Protein AF-A0AAD2JJ76-F1 (afdb_monomer)

Sequence (336 aa):
MMCRLSLYFILLIIIQVAVSELDQLAKVYDNVVDRETAEWLHQECLQVERDHKDIGFRFPLDNPSKYHPVEQFLNQLLLELYPKTNSGDHPLYFVEYWSRSKWMLIMSHADMDEEHHEKLMFSGATGFGKNSLRHPEIGHVLYLKVGRNVRGPTVVWNVTRGGDFADGQENEMVIVPAVEGRLTRFQGDKLHGVPRPGDVYWTVQQDGNQHEPEDLWMRSVLLFNLWPVSKGKPGIVISEANDKEKKPTSQSCNNMQEWKIVEHTPLASDPSEEARTKFKMPLMGDVERRGTEKIVAKLESQSNIKAAMMEESKVTSSIVTGERRKAWFSFMGIEF

Radius of gyration: 22.04 Å; Cα contacts (8 Å, |Δi|>4): 670; chains: 1; bounding box: 64×77×63 Å

Mean predicted aligned error: 8.28 Å

Foldseek 3Di:
DPPPVVVVVVVVVVVVVVVVVAPDQKWKKAQQFDLVLLVVVLVLQVVQQVVPFQEWAKPPDPALLLDRQNNSQVNQSQCQVFPADPVRDTFIWTKTKHKDWADAWWFWAFDFLVVQVVVCVVVVVPPDDPPSTHWFQKKKKAWRAAAQQQQKWKKWKQDLFLVVLPAFDKTKMKTGARDHRMMMMHGRSIIIIIPVNLCCQPVVDRPDRDDPPCNNRTTIIMMMGTHGCVVPDGPGHYDDRHPDGHDHDPGYTDRPVSMDTADAAEDDDDVDPVQKDKTKGAHDDDCSRRVHNDRIWIKIWGNCVSVSSRDHGHIYMTMIHGHHDPPPPPPDPDDD

pLDDT: mean 84.34, std 15.6, range [35.16, 98.56]

Nearest PDB structures (foldseek):
  5ep9-assembly4_D  TM=4.283E-01  e=4.246E-04  Streptomyces nogalater
  2fcu-assembly1_A  TM=4.133E-01  e=3.470E-03  Pseudomonas syringae pv. syringae

Secondary structure (DSSP, 8-state):
--SHHHHHHHHHHHHHHHHHTT-SSEEEEE-SS-HHHHHHHHHHHHHHHHH---EEEEESPS-GGGS-HHHHHHHHHHHHHSPPPTTS-PPPEEEEEEEEEE---EEEE----HHHHHHHHHTT-TT--TT-----SEEEEEEEEE-TT----EEEES-SSGGG--BT-EEEEEEE---TT-EEEEETTS-EEE-SSTTHHHH--------SSHHHHEEEEEEEEEEEGGG---SSEEPPPPSSPPPPPS--PPPGGG-EE---EEPP----GGGEEEEEEEB-S-HHHHTSS-SEEEEEEETTHHHHTT-SS--EEEEEEEPPPPP----SS---

Structure (mmCIF, N/CA/C/O backbone):
data_AF-A0AAD2JJ76-F1
#
_entry.id   AF-A0AAD2JJ76-F1
#
loop_
_atom_site.group_PDB
_atom_site.id
_atom_site.type_symbol
_atom_site.label_atom_id
_atom_site.label_alt_id
_atom_site.label_comp_id
_atom_site.label_asym_id
_atom_site.label_entity_id
_atom_site.label_seq_id
_atom_site.pdbx_PDB_ins_code
_atom_site.Cartn_x
_atom_site.Cartn_y
_atom_site.Cartn_z
_atom_site.occupancy
_atom_site.B_iso_or_equiv
_atom_site.auth_seq_id
_atom_site.auth_comp_id
_atom_site.auth_asym_id
_atom_site.auth_atom_id
_atom_site.pdbx_PDB_model_num
ATOM 1 N N . MET A 1 1 ? 39.125 -4.724 34.577 1.00 52.59 1 MET A N 1
ATOM 2 C CA . MET A 1 1 ? 38.748 -5.514 33.380 1.00 52.59 1 MET A CA 1
ATOM 3 C C . MET A 1 1 ? 37.236 -5.785 33.253 1.00 52.59 1 MET A C 1
ATOM 5 O O . MET A 1 1 ? 36.857 -6.522 32.358 1.00 52.59 1 MET A O 1
ATOM 9 N N . MET A 1 2 ? 36.360 -5.165 34.066 1.00 47.72 2 MET A N 1
ATOM 10 C CA . MET A 1 2 ? 34.904 -5.428 34.052 1.00 47.72 2 MET A CA 1
ATOM 11 C C . MET A 1 2 ? 34.044 -4.414 33.261 1.00 47.72 2 MET A C 1
ATOM 13 O O . MET A 1 2 ? 32.899 -4.720 32.962 1.00 47.72 2 MET A O 1
ATOM 17 N N . CYS A 1 3 ? 34.569 -3.258 32.826 1.00 49.84 3 CYS A N 1
ATOM 18 C CA . CYS A 1 3 ? 33.769 -2.270 32.069 1.00 49.84 3 CYS A CA 1
ATOM 19 C C . CYS A 1 3 ? 33.613 -2.547 30.560 1.00 49.84 3 CYS A C 1
ATOM 21 O O . CYS A 1 3 ? 32.798 -1.897 29.915 1.00 49.84 3 CYS A O 1
ATOM 23 N N . ARG A 1 4 ? 34.366 -3.485 29.964 1.00 47.19 4 ARG A N 1
ATOM 24 C CA . ARG A 1 4 ? 34.324 -3.725 28.502 1.00 47.19 4 ARG A CA 1
ATOM 25 C C . ARG A 1 4 ? 33.229 -4.699 28.045 1.00 47.19 4 ARG A C 1
ATOM 27 O O . ARG A 1 4 ? 32.849 -4.653 26.884 1.00 47.19 4 ARG A O 1
ATOM 34 N N . LEU A 1 5 ? 32.693 -5.527 28.945 1.00 51.41 5 LEU A N 1
ATOM 35 C CA . LEU A 1 5 ? 31.613 -6.475 28.629 1.00 51.41 5 LEU A CA 1
ATOM 36 C C . LEU A 1 5 ? 30.229 -5.806 28.547 1.00 51.41 5 LEU A C 1
ATOM 38 O O . LEU A 1 5 ? 29.389 -6.250 27.773 1.00 51.41 5 LEU A O 1
ATOM 42 N N . SER A 1 6 ? 30.012 -4.707 29.278 1.00 56.34 6 SER A N 1
ATOM 43 C CA . SER A 1 6 ? 28.721 -3.998 29.309 1.00 56.34 6 SER A CA 1
ATOM 44 C C . SER A 1 6 ? 28.422 -3.251 27.999 1.00 56.34 6 SER A C 1
ATOM 46 O O . SER A 1 6 ? 27.324 -3.344 27.460 1.00 56.34 6 SER A O 1
ATOM 48 N N . LEU A 1 7 ? 29.429 -2.596 27.408 1.00 54.09 7 LEU A N 1
ATOM 49 C CA . LEU A 1 7 ? 29.279 -1.884 26.130 1.00 54.09 7 LEU A CA 1
ATOM 50 C C . LEU A 1 7 ? 28.999 -2.819 24.946 1.00 54.09 7 LEU A C 1
ATOM 52 O O . LEU A 1 7 ? 28.233 -2.455 24.061 1.00 54.09 7 LEU A O 1
ATOM 56 N N . TYR A 1 8 ? 29.573 -4.026 24.941 1.00 55.22 8 TYR A N 1
ATOM 57 C CA . TYR A 1 8 ? 29.329 -5.014 23.884 1.00 55.22 8 TYR A CA 1
ATOM 58 C C . TYR A 1 8 ? 27.896 -5.557 23.919 1.00 55.22 8 TYR A C 1
ATOM 60 O O . TYR A 1 8 ? 27.282 -5.730 22.871 1.00 55.22 8 TYR A O 1
ATOM 68 N N . PHE A 1 9 ? 27.344 -5.777 25.115 1.00 57.56 9 PHE A N 1
ATOM 69 C CA . PHE A 1 9 ? 25.959 -6.221 25.285 1.00 57.56 9 PHE A CA 1
ATOM 70 C C . PHE A 1 9 ? 24.952 -5.145 24.869 1.00 57.56 9 PHE A C 1
ATOM 72 O O . PHE A 1 9 ? 23.984 -5.449 24.180 1.00 57.56 9 PHE A O 1
ATOM 79 N N . ILE A 1 10 ? 25.203 -3.883 25.226 1.00 61.56 10 ILE A N 1
ATOM 80 C CA . ILE A 1 10 ? 24.348 -2.760 24.815 1.00 61.56 10 ILE A CA 1
ATOM 81 C C . ILE A 1 10 ? 24.413 -2.564 23.293 1.00 61.56 10 ILE A C 1
ATOM 83 O O . ILE A 1 10 ? 23.378 -2.378 22.663 1.00 61.56 10 ILE A O 1
ATOM 87 N N . LEU A 1 11 ? 25.599 -2.678 22.684 1.00 53.03 11 LEU A N 1
ATOM 88 C CA . LEU A 1 11 ? 25.755 -2.584 21.230 1.00 53.03 11 LEU A CA 1
ATOM 89 C C . LEU A 1 11 ? 25.038 -3.732 20.499 1.00 53.03 11 LEU A C 1
ATOM 91 O O . LEU A 1 11 ? 24.373 -3.485 19.499 1.00 53.03 11 LEU A O 1
ATOM 95 N N . LEU A 1 12 ? 25.119 -4.964 21.014 1.00 51.75 12 LEU A N 1
ATOM 96 C CA . LEU A 1 12 ? 24.389 -6.112 20.465 1.00 51.75 12 LEU A CA 1
ATOM 97 C C . LEU A 1 12 ? 22.873 -5.930 20.568 1.00 51.75 12 LEU A C 1
ATOM 99 O O . LEU A 1 12 ? 22.177 -6.202 19.599 1.00 51.75 12 LEU A O 1
ATOM 103 N N . ILE A 1 13 ? 22.362 -5.410 21.688 1.00 53.69 13 ILE A N 1
ATOM 104 C CA . ILE A 1 13 ? 20.929 -5.119 21.850 1.00 53.69 13 ILE A CA 1
ATOM 105 C C . ILE A 1 13 ? 20.483 -4.015 20.881 1.00 53.69 13 ILE A C 1
ATOM 107 O O . ILE A 1 13 ? 19.445 -4.158 20.242 1.00 53.69 13 ILE A O 1
ATOM 111 N N . ILE A 1 14 ? 21.273 -2.949 20.708 1.00 50.62 14 ILE A N 1
ATOM 112 C CA . ILE A 1 14 ? 20.956 -1.870 19.756 1.00 50.62 14 ILE A CA 1
ATOM 113 C C . ILE A 1 14 ? 20.962 -2.391 18.310 1.00 50.62 14 ILE A C 1
ATOM 115 O O . ILE A 1 14 ? 20.067 -2.049 17.540 1.00 50.62 14 ILE A O 1
ATOM 119 N N . ILE A 1 15 ? 21.917 -3.254 17.944 1.00 47.16 15 ILE A N 1
ATOM 120 C CA . ILE A 1 15 ? 21.957 -3.885 16.615 1.00 47.16 15 ILE A CA 1
ATOM 121 C C . ILE A 1 15 ? 20.755 -4.823 16.426 1.00 47.16 15 ILE A C 1
ATOM 123 O O . ILE A 1 15 ? 20.115 -4.771 15.382 1.00 47.16 15 ILE A O 1
ATOM 127 N N . GLN A 1 16 ? 20.387 -5.625 17.430 1.00 38.09 16 GLN A N 1
ATOM 128 C CA . GLN A 1 16 ? 19.236 -6.533 17.349 1.00 38.09 16 GLN A CA 1
ATOM 129 C C . GLN A 1 16 ? 17.909 -5.772 17.170 1.00 38.09 16 GLN A C 1
ATOM 131 O O . GLN A 1 16 ? 17.064 -6.182 16.377 1.00 38.09 16 GLN A O 1
ATOM 136 N N . VAL A 1 17 ? 17.737 -4.644 17.869 1.00 44.91 17 VAL A N 1
ATOM 137 C CA . VAL A 1 17 ? 16.539 -3.795 17.758 1.00 44.91 17 VAL A CA 1
ATOM 138 C C . VAL A 1 17 ? 16.485 -3.096 16.396 1.00 44.91 17 VAL A C 1
ATOM 140 O O . VAL A 1 17 ? 15.432 -3.098 15.762 1.00 44.91 17 VAL A O 1
ATOM 143 N N . ALA A 1 18 ? 17.615 -2.587 15.892 1.00 43.09 18 ALA A N 1
ATOM 144 C CA . ALA A 1 18 ? 17.681 -1.927 14.585 1.00 43.09 18 ALA A CA 1
ATOM 145 C C . ALA A 1 18 ? 17.479 -2.888 13.395 1.00 43.09 18 ALA A C 1
ATOM 147 O O . ALA A 1 18 ? 16.986 -2.468 12.351 1.00 43.09 18 ALA A O 1
ATOM 148 N N . VAL A 1 19 ? 17.827 -4.172 13.544 1.00 44.16 19 VAL A N 1
ATOM 149 C CA . VAL A 1 19 ? 17.586 -5.204 12.516 1.00 44.16 19 VAL A CA 1
ATOM 150 C C . VAL A 1 19 ? 16.114 -5.648 12.497 1.00 44.16 19 VAL A C 1
ATOM 152 O O . VAL A 1 19 ? 15.569 -5.881 11.422 1.00 44.16 19 VAL A O 1
ATOM 155 N N . SER A 1 20 ? 15.426 -5.650 13.647 1.00 48.72 20 SER A N 1
ATOM 156 C CA . SER A 1 20 ? 14.024 -6.101 13.743 1.00 48.72 20 SER A CA 1
ATOM 157 C C . SER A 1 20 ? 13.013 -5.222 12.994 1.00 48.72 20 SER A C 1
ATOM 159 O O . SER A 1 20 ? 11.922 -5.671 12.646 1.00 48.72 20 SER A O 1
ATOM 161 N N . GLU A 1 21 ? 13.366 -3.970 12.685 1.00 50.09 21 GLU A N 1
ATOM 162 C CA . GLU A 1 21 ? 12.466 -3.054 11.987 1.00 50.09 21 GLU A CA 1
ATOM 163 C C . GLU A 1 21 ? 12.333 -3.324 10.476 1.00 50.09 21 GLU A C 1
ATOM 165 O O . GLU A 1 21 ? 11.501 -2.690 9.827 1.00 50.09 21 GLU A O 1
ATOM 170 N N . LEU A 1 22 ? 13.096 -4.248 9.892 1.00 52.00 22 LEU A N 1
ATOM 171 C CA . LEU A 1 22 ? 12.963 -4.635 8.478 1.00 52.00 22 LEU A CA 1
ATOM 172 C C . LEU A 1 22 ? 12.494 -6.083 8.275 1.00 52.00 22 LEU A C 1
ATOM 174 O O . LEU A 1 22 ? 12.333 -6.494 7.129 1.00 52.00 22 LEU A O 1
ATOM 178 N N . ASP A 1 23 ? 12.234 -6.832 9.350 1.00 65.81 23 ASP A N 1
ATOM 179 C CA . ASP A 1 23 ? 11.965 -8.275 9.260 1.00 65.81 23 ASP A CA 1
ATOM 180 C C . ASP A 1 23 ? 10.526 -8.625 8.851 1.00 65.81 23 ASP A C 1
ATOM 182 O O . ASP A 1 23 ? 10.272 -9.736 8.390 1.00 65.81 23 ASP A O 1
ATOM 186 N N . GLN A 1 24 ? 9.569 -7.702 8.983 1.00 83.62 24 GLN A N 1
ATOM 187 C CA . GLN A 1 24 ? 8.184 -7.966 8.583 1.00 83.62 24 GLN A CA 1
ATOM 188 C C . GLN A 1 24 ? 7.956 -7.638 7.103 1.00 83.62 24 GLN A C 1
ATOM 190 O O . GLN A 1 24 ? 8.253 -6.531 6.648 1.00 83.62 24 GLN A O 1
ATOM 195 N N . LEU A 1 25 ? 7.347 -8.579 6.367 1.00 93.50 25 LEU A N 1
ATOM 196 C CA . LEU A 1 25 ? 6.987 -8.423 4.950 1.00 93.50 25 LEU A CA 1
ATOM 197 C C . LEU A 1 25 ? 6.137 -7.166 4.677 1.00 93.50 25 LEU A C 1
ATOM 199 O O . LEU A 1 25 ? 6.287 -6.516 3.641 1.00 93.50 25 LEU A O 1
ATOM 203 N N . ALA A 1 26 ? 5.263 -6.820 5.620 1.00 96.69 26 ALA A N 1
ATOM 204 C CA . ALA A 1 26 ? 4.518 -5.572 5.645 1.00 96.69 26 ALA A CA 1
ATOM 205 C C . ALA A 1 26 ? 4.467 -5.043 7.082 1.00 96.69 26 ALA A C 1
ATOM 207 O O . ALA A 1 26 ? 4.402 -5.825 8.021 1.00 96.69 26 ALA A O 1
ATOM 208 N N . LYS A 1 27 ? 4.474 -3.722 7.253 1.00 97.00 27 LYS A N 1
ATOM 209 C CA . LYS A 1 27 ? 4.135 -3.054 8.513 1.00 97.00 27 LYS A CA 1
ATOM 210 C C . LYS A 1 27 ? 2.768 -2.409 8.373 1.00 97.00 27 LYS A C 1
ATOM 212 O O . LYS A 1 27 ? 2.493 -1.770 7.353 1.00 97.00 27 LYS A O 1
ATOM 217 N N . VAL A 1 28 ? 1.931 -2.548 9.394 1.00 98.00 28 VAL A N 1
ATOM 218 C CA . VAL A 1 28 ? 0.565 -2.022 9.382 1.00 98.00 28 VAL A CA 1
ATOM 219 C C . VAL A 1 28 ? 0.337 -1.127 10.592 1.00 98.00 28 VAL A C 1
ATOM 221 O O . VAL A 1 28 ? 0.662 -1.494 11.721 1.00 98.00 28 VAL A O 1
ATOM 224 N N . TYR A 1 29 ? -0.236 0.046 10.339 1.00 98.25 29 TYR A N 1
ATOM 225 C CA . TYR A 1 29 ? -0.555 1.047 11.348 1.00 98.25 29 TYR A CA 1
ATOM 226 C C . TYR A 1 29 ? -2.038 1.393 11.260 1.00 98.25 29 TYR A C 1
ATOM 228 O O . TYR A 1 29 ? -2.515 1.786 10.197 1.00 98.25 29 TYR A O 1
ATOM 236 N N . ASP A 1 30 ? -2.754 1.269 12.369 1.00 98.44 30 ASP A N 1
ATOM 237 C CA . ASP A 1 30 ? -4.108 1.793 12.534 1.00 98.44 30 ASP A CA 1
ATOM 238 C C . ASP A 1 30 ? -4.069 3.198 13.132 1.00 98.44 30 ASP A C 1
ATOM 240 O O . ASP A 1 30 ? -3.112 3.573 13.814 1.00 98.44 30 ASP A O 1
ATOM 244 N N . ASN A 1 31 ? -5.156 3.948 12.932 1.00 98.12 31 ASN A N 1
ATOM 245 C CA . ASN A 1 31 ? -5.323 5.303 13.458 1.00 98.12 31 ASN A CA 1
ATOM 246 C C . ASN A 1 31 ? -4.283 6.304 12.913 1.00 98.12 31 ASN A C 1
ATOM 248 O O . ASN A 1 31 ? -3.858 7.205 13.634 1.00 98.12 31 ASN A O 1
ATOM 252 N N . VAL A 1 32 ? -3.873 6.156 11.647 1.00 98.50 32 VAL A N 1
ATOM 253 C CA . VAL A 1 32 ? -2.957 7.104 10.982 1.00 98.50 32 VAL A CA 1
ATOM 254 C C . VAL A 1 32 ? -3.663 8.412 10.638 1.00 98.50 32 VAL A C 1
ATOM 256 O O . VAL A 1 32 ? -3.084 9.487 10.766 1.00 98.50 32 VAL A O 1
ATOM 259 N N . VAL A 1 33 ? -4.929 8.327 10.238 1.00 98.12 33 VAL A N 1
ATOM 260 C CA . VAL A 1 33 ? -5.821 9.477 10.070 1.00 98.12 33 VAL A CA 1
ATOM 261 C C . VAL A 1 33 ? -7.113 9.219 10.822 1.00 98.12 33 VAL A C 1
ATOM 263 O O . VAL A 1 33 ? -7.589 8.081 10.872 1.00 98.12 33 VAL A O 1
ATOM 266 N N . ASP A 1 34 ? -7.679 10.270 11.403 1.00 97.06 34 ASP A N 1
ATOM 267 C CA . ASP A 1 34 ? -9.037 10.219 11.923 1.00 97.06 34 ASP A CA 1
ATOM 268 C C . ASP A 1 34 ? -10.078 10.270 10.791 1.00 97.06 34 ASP A C 1
ATOM 270 O O . ASP A 1 34 ? -9.768 10.440 9.609 1.00 97.06 34 ASP A O 1
ATOM 274 N N . ARG A 1 35 ? -11.350 10.094 11.157 1.00 96.31 35 ARG A N 1
ATOM 275 C CA . ARG A 1 35 ? -12.451 10.031 10.192 1.00 96.31 35 ARG A CA 1
ATOM 276 C C . ARG A 1 35 ? -12.654 11.344 9.432 1.00 96.31 35 ARG A C 1
ATOM 278 O O . ARG A 1 35 ? -13.026 11.308 8.261 1.00 96.31 35 ARG A O 1
ATOM 285 N N . GLU A 1 36 ? -12.459 12.485 10.090 1.00 97.06 36 GLU A N 1
ATOM 286 C CA . GLU A 1 36 ? -12.646 13.798 9.465 1.00 97.06 36 GLU A CA 1
ATOM 287 C C . GLU A 1 36 ? -11.571 14.041 8.403 1.00 97.06 36 GLU A C 1
ATOM 289 O O . GLU A 1 36 ? -11.887 14.363 7.254 1.00 97.06 36 GLU A O 1
ATOM 294 N N . THR A 1 37 ? -10.315 13.779 8.760 1.00 97.56 37 THR A N 1
ATOM 295 C CA . THR A 1 37 ? -9.162 13.862 7.865 1.00 97.56 37 THR A CA 1
ATOM 296 C C . THR A 1 37 ?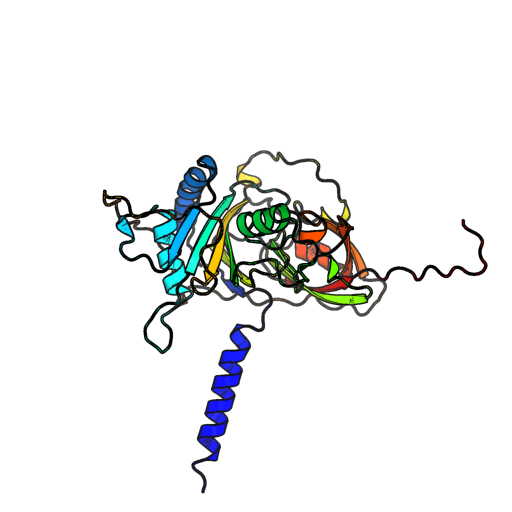 -9.295 12.883 6.706 1.00 97.56 37 THR A C 1
ATOM 298 O O . THR A 1 37 ? -9.021 13.245 5.562 1.00 97.56 37 THR A O 1
ATOM 301 N N . ALA A 1 38 ? -9.738 11.651 6.970 1.00 97.44 38 ALA A N 1
ATOM 302 C CA . ALA A 1 38 ? -9.907 10.633 5.939 1.00 97.44 38 ALA A CA 1
ATOM 303 C C . ALA A 1 38 ? -10.989 11.012 4.913 1.00 97.44 38 ALA A C 1
ATOM 305 O O . ALA A 1 38 ? -10.771 10.852 3.710 1.00 97.44 38 ALA A O 1
ATOM 306 N N . GLU A 1 39 ? -12.124 11.560 5.362 1.00 95.94 39 GLU A N 1
ATOM 307 C CA . GLU A 1 39 ? -13.178 12.049 4.465 1.00 95.94 39 GLU A CA 1
ATOM 308 C C . GLU A 1 39 ? -12.698 13.256 3.654 1.00 95.94 39 GLU A C 1
ATOM 310 O O . GLU A 1 39 ? -12.892 13.290 2.439 1.00 95.94 39 GLU A O 1
ATOM 315 N N . TRP A 1 40 ? -12.021 14.217 4.289 1.00 96.69 40 TRP A N 1
ATOM 316 C CA . TRP A 1 40 ? -11.425 15.347 3.575 1.00 96.69 40 TRP A CA 1
ATOM 317 C C . TRP A 1 40 ? -10.438 14.873 2.498 1.00 96.69 40 TRP A C 1
ATOM 319 O O . TRP A 1 40 ? -10.563 15.246 1.330 1.00 96.69 40 TRP A O 1
ATOM 329 N N . LEU A 1 41 ? -9.502 13.994 2.862 1.00 97.06 41 LEU A N 1
ATOM 330 C CA . LEU A 1 41 ? -8.479 13.497 1.947 1.00 97.06 41 LEU A CA 1
ATOM 331 C C . LEU A 1 41 ? -9.084 12.657 0.818 1.00 97.06 41 LEU A C 1
ATOM 333 O O . LEU A 1 41 ? -8.592 12.711 -0.307 1.00 97.06 41 LEU A O 1
ATOM 337 N N . HIS A 1 42 ? -10.171 11.926 1.080 1.00 95.81 42 HIS A N 1
ATOM 338 C CA . HIS A 1 42 ? -10.947 11.249 0.043 1.00 95.81 42 HIS A CA 1
ATOM 339 C C . HIS A 1 42 ? -11.479 12.244 -1.001 1.00 95.81 42 HIS A C 1
ATOM 341 O O . HIS A 1 42 ? -11.301 12.010 -2.197 1.00 95.81 42 HIS A O 1
ATOM 347 N N . GLN A 1 43 ? -12.055 13.376 -0.582 1.00 95.25 43 GLN A N 1
ATOM 348 C CA . GLN A 1 43 ? -12.550 14.402 -1.512 1.00 95.25 43 GLN A CA 1
ATOM 349 C C . GLN A 1 43 ? -11.426 15.044 -2.339 1.00 95.25 43 GLN A C 1
ATOM 351 O O . GLN A 1 43 ? -11.602 15.287 -3.536 1.00 95.25 43 GLN A O 1
ATOM 356 N N . GLU A 1 44 ? -10.260 15.285 -1.736 1.00 94.69 44 GLU A N 1
ATOM 357 C CA . GLU A 1 44 ? -9.078 15.773 -2.460 1.00 94.69 44 GLU A CA 1
ATOM 358 C C . GLU A 1 44 ? -8.549 14.720 -3.452 1.00 94.69 44 GLU A C 1
ATOM 360 O O . GLU A 1 44 ? -8.212 15.038 -4.593 1.00 94.69 44 GLU A O 1
ATOM 365 N N . CYS A 1 45 ? -8.544 13.443 -3.063 1.00 93.75 45 CYS A N 1
ATOM 366 C CA . CYS A 1 45 ? -8.147 12.330 -3.927 1.00 93.75 45 CYS A CA 1
ATOM 367 C C . CYS A 1 45 ? -9.079 12.167 -5.136 1.00 93.75 45 CYS A C 1
ATOM 369 O O . CYS A 1 45 ? -8.597 11.949 -6.244 1.00 93.75 45 CYS A O 1
ATOM 371 N N . LEU A 1 46 ? -10.393 12.360 -4.975 1.00 92.12 46 LEU A N 1
ATOM 372 C CA . LEU A 1 46 ? -11.341 12.347 -6.098 1.00 92.12 46 LEU A CA 1
ATOM 373 C C . LEU A 1 46 ? -11.052 13.437 -7.143 1.00 92.12 46 LEU A C 1
ATOM 375 O O . LEU A 1 46 ? -11.477 13.315 -8.294 1.00 92.12 46 LEU A O 1
ATOM 379 N N . GLN A 1 47 ? -10.390 14.535 -6.769 1.00 87.69 47 GLN A N 1
ATOM 380 C CA . GLN A 1 47 ? -9.928 15.539 -7.735 1.00 87.69 47 GLN A CA 1
ATOM 381 C C . GLN A 1 47 ? -8.707 15.019 -8.500 1.00 87.69 47 GLN A C 1
ATOM 383 O O . GLN A 1 47 ? -8.720 15.029 -9.726 1.00 87.69 47 GLN A O 1
ATOM 388 N N . VAL A 1 48 ? -7.723 14.460 -7.789 1.00 85.12 48 VAL A N 1
ATOM 389 C CA . VAL A 1 48 ? -6.523 13.855 -8.394 1.00 85.12 48 VAL A CA 1
ATOM 390 C C . VAL A 1 48 ? -6.876 12.701 -9.342 1.00 85.12 48 VAL A C 1
ATOM 392 O O . VAL A 1 48 ? -6.337 12.628 -10.443 1.00 85.12 48 VAL A O 1
ATOM 395 N N . GLU A 1 49 ? -7.808 11.821 -8.955 1.00 85.44 49 GLU A N 1
ATOM 396 C CA . GLU A 1 49 ? -8.244 10.679 -9.778 1.00 85.44 49 GLU A CA 1
ATOM 397 C C . GLU A 1 49 ? -8.816 11.138 -11.131 1.00 85.44 49 GLU A C 1
ATOM 399 O O . GLU A 1 49 ? -8.553 10.505 -12.152 1.00 85.44 49 GLU A O 1
ATOM 404 N N . ARG A 1 50 ? -9.543 12.266 -11.162 1.00 83.12 50 ARG A N 1
ATOM 405 C CA . ARG A 1 50 ? -10.117 12.838 -12.394 1.00 83.12 50 ARG A CA 1
ATOM 406 C C . ARG A 1 50 ? -9.065 13.394 -13.351 1.00 83.12 50 ARG A C 1
ATOM 408 O O . ARG A 1 50 ? -9.296 13.397 -14.558 1.00 83.12 50 ARG A O 1
ATOM 415 N N . ASP A 1 51 ? -7.932 13.846 -12.825 1.00 78.75 51 ASP A N 1
ATOM 416 C CA . ASP A 1 51 ? -6.873 14.461 -13.624 1.00 78.75 51 ASP A CA 1
ATOM 417 C C . ASP A 1 51 ? -5.966 13.425 -14.319 1.00 78.75 51 ASP A C 1
ATOM 419 O O . ASP A 1 51 ? -5.222 13.805 -15.223 1.00 78.75 51 ASP A O 1
ATOM 423 N N . HIS A 1 52 ? -6.059 12.132 -13.955 1.00 65.38 52 HIS A N 1
ATOM 424 C CA . HIS A 1 52 ? -5.404 10.980 -14.608 1.00 65.38 52 HIS A CA 1
ATOM 425 C C . HIS A 1 52 ? -3.910 11.164 -14.935 1.00 65.38 52 HIS A C 1
ATOM 427 O O . HIS A 1 52 ? -3.445 10.766 -16.004 1.00 65.38 52 HIS A O 1
ATOM 433 N N . LYS A 1 53 ? -3.140 11.777 -14.035 1.00 66.38 53 LYS A N 1
ATOM 434 C CA . LYS A 1 53 ? -1.696 11.956 -14.223 1.00 66.38 53 LYS A CA 1
ATOM 435 C C . LYS A 1 53 ? -0.927 11.191 -13.157 1.00 66.38 53 LYS A C 1
ATOM 437 O O . LYS A 1 53 ? -1.214 11.358 -11.975 1.00 66.38 53 LYS A O 1
ATOM 442 N N . ASP A 1 54 ? 0.082 10.439 -13.589 1.00 71.25 54 ASP A N 1
ATOM 443 C CA . ASP A 1 54 ? 1.119 9.894 -12.712 1.00 71.25 54 ASP A CA 1
ATOM 444 C C . ASP A 1 54 ? 1.978 11.059 -12.217 1.00 71.25 54 ASP A C 1
ATOM 446 O O . ASP A 1 54 ? 2.930 11.513 -12.868 1.00 71.25 54 ASP A O 1
ATOM 450 N N . ILE A 1 55 ? 1.544 11.622 -11.093 1.00 86.88 55 ILE A N 1
ATOM 451 C CA . ILE A 1 55 ? 2.157 12.780 -10.463 1.00 86.88 55 ILE A CA 1
ATOM 452 C C . ILE A 1 55 ? 2.933 12.363 -9.228 1.00 86.88 55 ILE A C 1
ATOM 454 O O . ILE A 1 55 ? 2.612 11.411 -8.514 1.00 86.88 55 ILE A O 1
ATOM 458 N N . GLY A 1 56 ? 3.980 13.122 -8.970 1.00 92.81 56 GLY A N 1
ATOM 459 C CA . GLY A 1 56 ? 4.763 12.982 -7.773 1.00 92.81 56 GLY A CA 1
ATOM 460 C C . GLY A 1 56 ? 5.409 14.280 -7.359 1.00 92.81 56 GLY A C 1
ATOM 461 O O . GLY A 1 56 ? 5.363 15.271 -8.075 1.00 92.81 56 GLY A O 1
ATOM 462 N N . PHE A 1 57 ? 6.058 14.274 -6.209 1.00 95.88 57 PHE A N 1
ATOM 463 C CA . PHE A 1 57 ? 6.792 15.425 -5.699 1.00 95.88 57 PHE A CA 1
ATOM 464 C C . PHE A 1 57 ? 8.121 14.977 -5.101 1.00 95.88 57 PHE A C 1
ATOM 466 O O . PHE A 1 57 ? 8.385 13.786 -4.931 1.00 95.88 57 PHE A O 1
ATOM 473 N N . ARG A 1 58 ? 8.997 15.932 -4.799 1.00 96.94 58 ARG A N 1
ATOM 474 C CA . ARG A 1 58 ? 10.239 15.646 -4.081 1.00 96.94 58 ARG A CA 1
ATOM 475 C C . ARG A 1 58 ? 10.001 15.791 -2.582 1.00 96.94 58 ARG A C 1
ATOM 477 O O . ARG A 1 58 ? 9.556 16.841 -2.138 1.00 96.94 58 ARG A O 1
ATOM 484 N N . PHE A 1 59 ? 10.328 14.757 -1.820 1.00 96.81 59 PHE A N 1
ATOM 485 C CA . PHE A 1 59 ? 10.305 14.778 -0.364 1.00 96.81 59 PHE A CA 1
ATOM 486 C C . PHE A 1 59 ? 11.720 15.012 0.202 1.00 96.81 59 PHE A C 1
ATOM 488 O O . PHE A 1 59 ? 12.676 14.401 -0.298 1.00 96.81 59 PHE A O 1
ATOM 495 N N . PRO A 1 60 ? 11.862 15.839 1.255 1.00 96.56 60 PRO A N 1
ATOM 496 C CA . PRO A 1 60 ? 10.828 16.708 1.832 1.00 96.56 60 PRO A CA 1
ATOM 497 C C . PRO A 1 60 ? 10.500 17.908 0.926 1.00 96.56 60 PRO A C 1
ATOM 499 O O . PRO A 1 60 ? 11.315 18.312 0.098 1.00 96.56 60 PRO A O 1
ATOM 502 N N . LEU A 1 61 ? 9.303 18.476 1.092 1.00 95.19 61 LEU A N 1
ATOM 503 C CA . LEU A 1 61 ? 8.882 19.705 0.416 1.00 95.19 61 LEU A CA 1
ATOM 504 C C . LEU A 1 61 ? 9.540 20.936 1.060 1.00 95.19 61 LEU A C 1
ATOM 506 O O . LEU A 1 61 ? 9.370 21.170 2.255 1.00 95.19 61 LEU A O 1
ATOM 510 N N . ASP A 1 62 ? 10.194 21.777 0.253 1.00 90.69 62 ASP A N 1
ATOM 511 C CA . ASP A 1 62 ? 10.827 23.019 0.733 1.00 90.69 62 ASP A CA 1
ATOM 512 C C . ASP A 1 62 ? 9.805 24.094 1.149 1.00 90.69 62 ASP A C 1
ATOM 514 O O . ASP A 1 62 ? 10.004 24.820 2.120 1.00 90.69 62 ASP A O 1
ATOM 518 N N . ASN A 1 63 ? 8.699 24.215 0.403 1.00 90.50 63 ASN A N 1
ATOM 519 C CA . ASN A 1 63 ? 7.615 25.156 0.696 1.00 90.50 63 ASN A CA 1
ATOM 520 C C . ASN A 1 63 ? 6.244 24.497 0.461 1.00 90.50 63 ASN A C 1
ATOM 522 O O . ASN A 1 63 ? 5.664 24.664 -0.617 1.00 90.50 63 ASN A O 1
ATOM 526 N N . PRO A 1 64 ? 5.723 23.743 1.449 1.00 92.75 64 PRO A N 1
ATOM 527 C CA . PRO A 1 64 ? 4.504 22.954 1.292 1.00 92.75 64 PRO A CA 1
ATOM 528 C C . PRO A 1 64 ? 3.286 23.756 0.816 1.00 92.75 64 PRO A C 1
ATOM 530 O O . PRO A 1 64 ? 2.501 23.243 0.024 1.00 92.75 64 PRO A O 1
ATOM 533 N N . SER A 1 65 ? 3.138 25.030 1.204 1.00 91.69 65 SER A N 1
ATOM 534 C CA . SER A 1 65 ? 1.967 25.844 0.829 1.00 91.69 65 SER A CA 1
ATOM 535 C C . SER A 1 65 ? 1.832 26.067 -0.682 1.00 91.69 65 SER A C 1
ATOM 537 O O . SER A 1 65 ? 0.768 26.450 -1.158 1.00 91.69 65 SER A O 1
ATOM 539 N N . LYS A 1 66 ? 2.877 25.799 -1.471 1.00 92.56 66 LYS A N 1
ATOM 540 C CA . LYS A 1 66 ? 2.844 25.899 -2.937 1.00 92.56 66 LYS A CA 1
ATOM 541 C C . LYS A 1 66 ? 2.347 24.632 -3.644 1.00 92.56 66 LYS A C 1
ATOM 543 O O . LYS A 1 66 ? 2.138 24.664 -4.857 1.00 92.56 66 LYS A O 1
ATOM 548 N N . TYR A 1 67 ? 2.136 23.542 -2.910 1.00 92.94 67 TYR A N 1
ATOM 549 C CA . TYR A 1 67 ? 1.824 22.213 -3.448 1.00 92.94 67 TYR A CA 1
ATOM 550 C C . TYR A 1 67 ? 0.354 21.833 -3.262 1.00 92.94 67 TYR A C 1
ATOM 552 O O . TYR A 1 67 ? -0.393 22.503 -2.542 1.00 92.94 67 TYR A O 1
ATOM 560 N N . HIS A 1 68 ? -0.107 20.795 -3.963 1.00 92.19 68 HIS A N 1
ATOM 561 C CA . HIS A 1 68 ? -1.473 20.285 -3.820 1.00 92.19 68 HIS A CA 1
ATOM 562 C C . HIS A 1 68 ? -1.758 19.849 -2.367 1.00 92.19 68 HIS A C 1
ATOM 564 O O . HIS A 1 68 ? -0.846 19.357 -1.704 1.00 92.19 68 HIS A O 1
ATOM 570 N N . PRO A 1 69 ? -2.990 19.992 -1.841 1.00 94.56 69 PRO A N 1
ATOM 571 C CA . PRO A 1 69 ? -3.283 19.582 -0.466 1.00 94.56 69 PRO A CA 1
ATOM 572 C C . PRO A 1 69 ? -2.940 18.115 -0.152 1.00 94.56 69 PRO A C 1
ATOM 574 O O . PRO A 1 69 ? -2.448 17.831 0.936 1.00 94.56 69 PRO A O 1
ATOM 577 N N . VAL A 1 70 ? -3.100 17.203 -1.120 1.00 95.19 70 VAL A N 1
ATOM 578 C CA . VAL A 1 70 ? -2.650 15.797 -0.998 1.00 95.19 70 VAL A CA 1
ATOM 579 C C . VAL A 1 70 ? -1.131 15.699 -0.797 1.00 95.19 70 VAL A C 1
ATOM 581 O O . VAL A 1 70 ? -0.677 14.942 0.050 1.00 95.19 70 VAL A O 1
ATOM 584 N N . GLU A 1 71 ? -0.338 16.491 -1.521 1.00 95.81 71 GLU A N 1
ATOM 585 C CA . GLU A 1 71 ? 1.131 16.512 -1.410 1.00 95.81 71 GLU A CA 1
ATOM 586 C C . GLU A 1 71 ? 1.575 17.119 -0.078 1.00 95.81 71 GLU A C 1
ATOM 588 O O . GLU A 1 71 ? 2.501 16.618 0.554 1.00 95.81 71 GLU A O 1
ATOM 593 N N . GLN A 1 72 ? 0.880 18.163 0.387 1.00 96.06 72 GLN A N 1
ATOM 594 C CA . GLN A 1 72 ? 1.096 18.739 1.717 1.00 96.06 72 GLN A CA 1
ATOM 595 C C . GLN A 1 72 ? 0.843 17.705 2.817 1.00 96.06 72 GLN A C 1
ATOM 597 O O . GLN A 1 72 ? 1.676 17.550 3.713 1.00 96.06 72 GLN A O 1
ATOM 602 N N . PHE A 1 73 ? -0.274 16.979 2.722 1.00 97.56 73 PHE A N 1
ATOM 603 C CA . PHE A 1 73 ? -0.622 15.906 3.648 1.00 97.56 73 PHE A CA 1
ATOM 604 C C . PHE A 1 73 ? 0.416 14.775 3.609 1.00 97.56 73 PHE A C 1
ATOM 606 O O . PHE A 1 73 ? 0.945 14.394 4.652 1.00 97.56 73 PHE A O 1
ATOM 613 N N . LEU A 1 74 ? 0.761 14.273 2.416 1.00 97.94 74 LEU A N 1
ATOM 614 C CA . LEU A 1 74 ? 1.763 13.215 2.254 1.00 97.94 74 LEU A CA 1
ATOM 615 C C . LEU A 1 74 ? 3.124 13.648 2.793 1.00 97.94 74 LEU A C 1
ATOM 617 O O . LEU A 1 74 ? 3.798 12.857 3.441 1.00 97.94 74 LEU A O 1
ATOM 621 N N . ASN A 1 75 ? 3.524 14.902 2.585 1.00 97.38 75 ASN A N 1
ATOM 622 C CA . ASN A 1 75 ? 4.758 15.422 3.154 1.00 97.38 75 ASN A CA 1
ATOM 623 C C . ASN A 1 75 ? 4.748 15.364 4.688 1.00 97.38 75 ASN A C 1
ATOM 625 O O . ASN A 1 75 ? 5.729 14.915 5.268 1.00 97.38 75 ASN A O 1
ATOM 629 N N . GLN A 1 76 ? 3.657 15.764 5.348 1.00 96.81 76 GLN A N 1
ATOM 630 C CA . GLN A 1 76 ? 3.542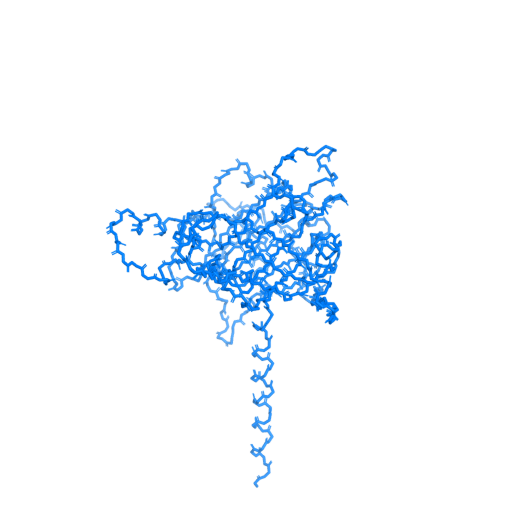 15.657 6.810 1.00 96.81 76 GLN A CA 1
ATOM 631 C C . GLN A 1 76 ? 3.558 14.198 7.282 1.00 96.81 76 GLN A C 1
ATOM 633 O O . GLN A 1 76 ? 4.331 13.858 8.174 1.00 96.81 76 GLN A O 1
ATOM 638 N N . LEU A 1 77 ? 2.793 13.321 6.624 1.00 98.06 77 LEU A N 1
ATOM 639 C CA . LEU A 1 77 ? 2.783 11.886 6.919 1.00 98.06 77 LEU A CA 1
ATOM 640 C C . LEU A 1 77 ? 4.181 11.263 6.801 1.00 98.06 77 LEU A C 1
ATOM 642 O O . LEU A 1 77 ? 4.585 10.460 7.639 1.00 98.06 77 LEU A O 1
ATOM 646 N N . LEU A 1 78 ? 4.932 11.634 5.765 1.00 97.75 78 LEU A N 1
ATOM 647 C CA . LEU A 1 78 ? 6.287 11.139 5.540 1.00 97.75 78 LEU A CA 1
ATOM 648 C C . LEU A 1 78 ? 7.303 11.731 6.525 1.00 97.75 78 LEU A C 1
ATOM 650 O O . LEU A 1 78 ? 8.268 11.047 6.850 1.00 97.75 78 LEU A O 1
ATOM 654 N N . LEU A 1 79 ? 7.101 12.956 7.023 1.00 96.31 79 LEU A N 1
ATOM 655 C CA . LEU A 1 79 ? 7.930 13.523 8.094 1.00 96.31 79 LEU A CA 1
ATOM 656 C C . LEU A 1 79 ? 7.756 12.755 9.413 1.00 96.31 79 LEU A C 1
ATOM 658 O O . LEU A 1 79 ? 8.751 12.535 10.103 1.00 96.31 79 LEU A O 1
ATOM 662 N N . GLU A 1 80 ? 6.529 12.320 9.727 1.00 95.81 80 GLU A N 1
ATOM 663 C CA . GLU A 1 80 ? 6.240 11.446 10.876 1.00 95.81 80 GLU A CA 1
ATOM 664 C C . GLU A 1 80 ? 6.843 10.046 10.680 1.00 95.81 80 GLU A C 1
ATOM 666 O O . GLU A 1 80 ? 7.534 9.530 11.555 1.00 95.81 80 GLU A O 1
ATOM 671 N N . LEU A 1 81 ? 6.625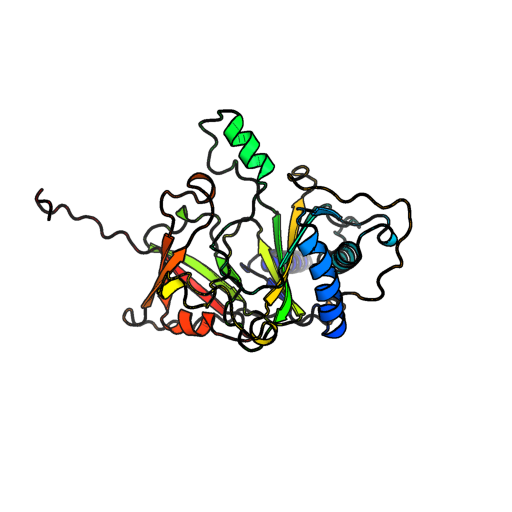 9.438 9.508 1.00 95.31 81 LEU A N 1
ATOM 672 C CA . LEU A 1 81 ? 7.035 8.059 9.228 1.00 95.31 81 LEU A CA 1
ATOM 673 C C . LEU A 1 81 ? 8.553 7.902 9.024 1.00 95.31 81 LEU A C 1
ATOM 675 O O . LEU A 1 81 ? 9.115 6.851 9.335 1.00 95.31 81 LEU A O 1
ATOM 679 N N . TYR A 1 82 ? 9.214 8.933 8.492 1.00 94.06 82 TYR A N 1
ATOM 680 C CA . TYR A 1 82 ? 10.649 8.957 8.202 1.00 94.06 82 TYR A CA 1
ATOM 681 C C . TYR A 1 82 ? 11.309 10.155 8.895 1.00 94.06 82 TYR A C 1
ATOM 683 O O . TYR A 1 82 ? 11.671 11.149 8.242 1.00 94.06 82 TYR A O 1
ATOM 691 N N . PRO A 1 83 ? 11.486 10.070 10.228 1.00 87.94 83 PRO A N 1
ATOM 692 C CA . PRO A 1 83 ? 12.143 11.119 10.982 1.00 87.94 83 PRO A CA 1
ATOM 693 C C . PRO A 1 83 ? 13.591 11.297 10.516 1.00 87.94 83 PRO A C 1
ATOM 695 O O . PRO A 1 83 ? 14.170 10.470 9.805 1.00 87.94 83 PRO A O 1
ATOM 698 N N . LYS A 1 84 ? 14.189 12.416 10.924 1.00 90.50 84 LYS A N 1
ATOM 699 C CA . LYS A 1 84 ? 15.575 12.749 10.590 1.00 90.50 84 LYS A CA 1
ATOM 700 C C . LYS A 1 84 ? 16.515 11.610 10.966 1.00 90.50 84 LYS A C 1
ATOM 702 O O . LYS A 1 84 ? 16.433 11.038 12.051 1.00 90.50 84 LYS A O 1
ATOM 707 N N . THR A 1 85 ? 17.444 11.329 10.065 1.00 84.56 85 THR A N 1
ATOM 708 C CA . THR A 1 85 ? 18.537 10.391 10.308 1.00 84.56 85 THR A CA 1
ATOM 709 C C . THR A 1 85 ? 19.494 10.940 11.372 1.00 84.56 85 THR A C 1
ATOM 711 O O . THR A 1 85 ? 19.426 12.108 11.757 1.00 84.56 85 THR A O 1
ATOM 714 N N . ASN A 1 86 ? 20.458 10.125 11.809 1.00 82.38 86 ASN A N 1
ATOM 715 C CA . ASN A 1 86 ? 21.493 10.553 12.758 1.00 82.38 86 ASN A CA 1
ATOM 716 C C . ASN A 1 86 ? 22.333 11.746 12.262 1.00 82.38 86 ASN A C 1
ATOM 718 O O . ASN A 1 86 ? 22.958 12.419 13.078 1.00 82.38 86 ASN A O 1
ATOM 722 N N . SER A 1 87 ? 22.361 12.019 10.949 1.00 84.81 87 SER A N 1
ATOM 723 C CA . SER A 1 87 ? 23.019 13.209 10.394 1.00 84.81 87 SER A CA 1
ATOM 724 C C . SER A 1 87 ? 22.172 14.482 10.504 1.00 84.81 87 SER A C 1
ATOM 726 O O . SER A 1 87 ? 22.670 15.559 10.198 1.00 84.81 87 SER A O 1
ATOM 728 N N . GLY A 1 88 ? 20.919 14.383 10.959 1.00 87.06 88 GLY A N 1
ATOM 729 C CA . GLY A 1 88 ? 19.996 15.511 11.105 1.00 87.06 88 GLY A CA 1
ATOM 730 C C . GLY A 1 88 ? 19.161 15.823 9.859 1.00 87.06 88 GLY A C 1
ATOM 731 O O . GLY A 1 88 ? 18.333 16.738 9.908 1.00 87.06 88 GLY A O 1
ATOM 732 N N . ASP A 1 89 ? 19.322 15.045 8.786 1.00 89.88 89 ASP A N 1
ATOM 733 C CA . ASP A 1 89 ? 18.612 15.223 7.517 1.00 89.88 89 ASP A CA 1
ATOM 734 C C . ASP A 1 89 ? 17.537 14.152 7.313 1.00 89.88 89 ASP A C 1
ATOM 736 O O . ASP A 1 89 ? 17.693 13.002 7.742 1.00 89.88 89 ASP A O 1
ATOM 740 N N . HIS A 1 90 ? 16.452 14.525 6.631 1.00 91.06 90 HIS A N 1
ATOM 741 C CA . HIS A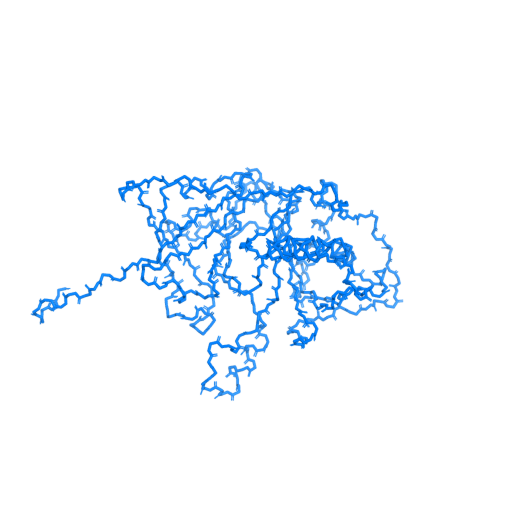 1 90 ? 15.457 13.569 6.144 1.00 91.06 90 HIS A CA 1
ATOM 742 C C . HIS A 1 90 ? 15.982 12.832 4.905 1.00 91.06 90 HIS A C 1
ATOM 744 O O . HIS A 1 90 ? 16.735 13.415 4.116 1.00 91.06 90 HIS A O 1
ATOM 750 N N . PRO A 1 91 ? 15.576 11.568 4.694 1.00 93.44 91 PRO A N 1
ATOM 751 C CA . PRO A 1 91 ? 15.893 10.871 3.459 1.00 93.44 91 PRO A CA 1
ATOM 752 C C . PRO A 1 91 ? 15.233 11.568 2.262 1.00 93.44 91 PRO A C 1
ATOM 754 O O . PRO A 1 91 ? 14.142 12.126 2.365 1.00 93.44 91 PRO A O 1
ATOM 757 N N . LEU A 1 92 ? 15.913 11.535 1.116 1.00 95.88 92 LEU A N 1
ATOM 758 C CA . LEU A 1 92 ? 15.472 12.211 -0.099 1.00 95.88 92 LEU A CA 1
ATOM 759 C C . LEU A 1 92 ? 14.787 11.230 -1.046 1.00 95.88 92 LEU A C 1
ATOM 761 O O . LEU A 1 92 ? 15.423 10.306 -1.568 1.00 95.88 92 LEU A O 1
ATOM 765 N N . TYR A 1 93 ? 13.514 11.495 -1.330 1.00 97.56 93 TYR A N 1
ATOM 766 C CA . TYR A 1 93 ? 12.682 10.657 -2.188 1.00 97.56 93 TYR A CA 1
ATOM 767 C C . TYR A 1 93 ? 12.003 11.466 -3.290 1.00 97.56 93 TYR A C 1
ATOM 769 O O . TYR A 1 93 ? 11.648 12.629 -3.104 1.00 97.56 93 TYR A O 1
ATOM 777 N N . PHE A 1 94 ? 11.783 10.827 -4.435 1.00 97.69 94 PHE A N 1
ATOM 778 C CA . PHE A 1 94 ? 10.639 11.160 -5.274 1.00 97.69 94 PHE A CA 1
ATOM 779 C C . PHE A 1 94 ? 9.450 10.340 -4.773 1.00 97.69 94 PHE A C 1
ATOM 781 O O . PHE A 1 94 ? 9.562 9.124 -4.609 1.00 97.69 94 PHE A O 1
ATOM 788 N N . VAL A 1 95 ? 8.342 11.014 -4.497 1.00 97.56 95 VAL A N 1
ATOM 789 C CA . VAL A 1 95 ? 7.093 10.409 -4.039 1.00 97.56 95 VAL A CA 1
ATOM 790 C C . VAL A 1 95 ? 6.158 10.362 -5.226 1.00 97.56 95 VAL A C 1
ATOM 792 O O . VAL A 1 95 ? 5.716 11.410 -5.674 1.00 97.56 95 VAL A O 1
ATOM 795 N N . GLU A 1 96 ? 5.884 9.177 -5.742 1.00 96.56 96 GLU A N 1
ATOM 796 C CA . GLU A 1 96 ? 4.826 8.941 -6.725 1.00 96.56 96 GLU A CA 1
ATOM 797 C C . GLU A 1 96 ? 3.541 8.626 -5.970 1.00 96.56 96 GLU A C 1
ATOM 799 O O . GLU A 1 96 ? 3.596 7.881 -4.992 1.00 96.56 96 GLU A O 1
ATOM 804 N N . TYR A 1 97 ? 2.399 9.173 -6.378 1.00 95.69 97 TYR A N 1
ATOM 805 C CA . TYR A 1 97 ? 1.137 8.852 -5.721 1.00 95.69 97 TYR A CA 1
ATOM 806 C C . TYR A 1 97 ? -0.038 8.842 -6.689 1.00 95.69 97 TYR A C 1
ATOM 808 O O . TYR A 1 97 ? -0.098 9.603 -7.652 1.00 95.69 97 TYR A O 1
ATOM 816 N N . TRP A 1 98 ? -1.013 7.994 -6.389 1.00 93.69 98 TRP A N 1
ATOM 817 C CA . TRP A 1 98 ? -2.295 7.954 -7.078 1.00 93.69 98 TRP A CA 1
ATOM 818 C C . TRP A 1 98 ? -3.384 7.527 -6.102 1.00 93.69 98 TRP A C 1
ATOM 820 O O . TRP A 1 98 ? -3.126 6.973 -5.032 1.00 93.69 98 TRP A O 1
ATOM 830 N N . SER A 1 99 ? -4.633 7.785 -6.464 1.00 93.25 99 SER A N 1
ATOM 831 C CA . SER A 1 99 ? -5.772 7.377 -5.652 1.00 93.25 99 SER A CA 1
ATOM 832 C C . SER A 1 99 ? -6.747 6.541 -6.458 1.00 93.25 99 SER A C 1
ATOM 834 O O . SER A 1 99 ? -6.740 6.541 -7.691 1.00 93.25 99 SER A O 1
ATOM 836 N N . ARG A 1 100 ? -7.556 5.768 -5.742 1.00 90.94 100 ARG A N 1
ATOM 837 C CA . ARG A 1 100 ? -8.638 4.990 -6.333 1.00 90.94 100 ARG A CA 1
ATOM 838 C C . ARG A 1 100 ? -9.781 4.938 -5.342 1.00 90.94 100 ARG A C 1
ATOM 840 O O . ARG A 1 100 ? -9.586 4.468 -4.225 1.00 90.94 100 ARG A O 1
ATOM 847 N N . SER A 1 101 ? -10.952 5.407 -5.751 1.00 91.50 101 SER A N 1
ATOM 848 C CA . SER A 1 101 ? -12.176 5.406 -4.934 1.00 91.50 101 SER A CA 1
ATOM 849 C C . SER A 1 101 ? -12.995 4.113 -5.059 1.00 91.50 101 SER A C 1
ATOM 851 O O . SER A 1 101 ? -13.744 3.732 -4.153 1.00 91.50 101 SER A O 1
ATOM 853 N N . LYS A 1 102 ? -12.820 3.397 -6.173 1.00 88.00 102 LYS A N 1
ATOM 854 C CA . LYS A 1 102 ? -13.597 2.202 -6.512 1.00 88.00 102 LYS A CA 1
ATOM 855 C C . LYS A 1 102 ? -12.931 0.928 -6.018 1.00 88.00 102 LYS A C 1
ATOM 857 O O . LYS A 1 102 ? -11.762 0.657 -6.299 1.00 88.00 102 LYS A O 1
ATOM 862 N N . TRP A 1 103 ? -13.718 0.087 -5.355 1.00 86.88 103 TRP A N 1
ATOM 863 C CA . TRP A 1 103 ? -13.322 -1.293 -5.114 1.00 86.88 103 TRP A CA 1
ATOM 864 C C . TRP A 1 103 ? -13.278 -2.023 -6.451 1.00 86.88 103 TRP A C 1
ATOM 866 O O . TRP A 1 103 ? -14.220 -1.910 -7.225 1.00 86.88 103 TRP A O 1
ATOM 876 N N . MET A 1 104 ? -12.176 -2.710 -6.753 1.00 86.19 104 MET A N 1
ATOM 877 C CA . MET A 1 104 ? -11.985 -3.499 -7.970 1.00 86.19 104 MET A CA 1
ATOM 878 C C . MET A 1 104 ? -10.848 -4.499 -7.789 1.00 86.19 104 MET A C 1
ATOM 880 O O . MET A 1 104 ? -10.029 -4.344 -6.883 1.00 86.19 104 MET A O 1
ATOM 884 N N . LEU A 1 105 ? -10.815 -5.523 -8.643 1.00 88.31 105 LEU A N 1
ATOM 885 C CA . LEU A 1 105 ? -9.737 -6.504 -8.642 1.00 88.31 105 LEU A CA 1
ATOM 886 C C . LEU A 1 105 ? -8.473 -5.822 -9.143 1.00 88.31 105 LEU A C 1
ATOM 888 O O . LEU A 1 105 ? -8.474 -5.220 -10.217 1.00 88.31 105 LEU A O 1
ATOM 892 N N . ILE A 1 106 ? -7.397 -5.963 -8.380 1.00 90.81 106 ILE A N 1
ATOM 893 C CA . ILE A 1 106 ? -6.060 -5.587 -8.818 1.00 90.81 106 ILE A CA 1
ATOM 894 C C . ILE A 1 106 ? -5.246 -6.873 -8.853 1.00 90.81 106 ILE A C 1
ATOM 896 O O . ILE A 1 106 ? -5.019 -7.499 -7.817 1.00 90.81 106 ILE A O 1
ATOM 900 N N . MET A 1 107 ? -4.872 -7.294 -10.062 1.00 92.62 107 MET A N 1
ATOM 901 C CA . MET A 1 107 ? -4.042 -8.481 -10.269 1.00 92.62 107 MET A CA 1
ATOM 902 C C . MET A 1 107 ? -2.690 -8.312 -9.574 1.00 92.62 107 MET A C 1
ATOM 904 O O . MET A 1 107 ? -2.211 -7.192 -9.407 1.00 92.62 107 MET A O 1
ATOM 908 N N . SER A 1 108 ? -2.069 -9.418 -9.176 1.00 93.81 108 SER A N 1
ATOM 909 C CA . SER A 1 108 ? -0.812 -9.367 -8.438 1.00 93.81 108 SER A CA 1
ATOM 910 C C . SER A 1 108 ? 0.321 -8.835 -9.310 1.00 93.81 108 SER A C 1
ATOM 912 O O . SER A 1 108 ? 0.533 -9.321 -10.424 1.00 93.81 108 SER A O 1
ATOM 914 N N . HIS A 1 109 ? 1.049 -7.847 -8.803 1.00 94.00 109 HIS A N 1
ATOM 915 C CA . HIS A 1 109 ? 2.128 -7.162 -9.508 1.00 94.00 109 HIS A CA 1
ATOM 916 C C . HIS A 1 109 ? 3.144 -6.585 -8.527 1.00 94.00 109 HIS A C 1
ATOM 918 O O . HIS A 1 109 ? 2.854 -6.436 -7.347 1.00 94.00 109 HIS A O 1
ATOM 924 N N . ALA A 1 110 ? 4.336 -6.277 -9.026 1.00 92.81 110 ALA A N 1
ATOM 925 C CA . ALA A 1 110 ? 5.229 -5.322 -8.390 1.00 92.81 110 ALA A CA 1
ATOM 926 C C . ALA A 1 110 ? 5.114 -4.002 -9.161 1.00 92.81 110 ALA A C 1
ATOM 928 O O . ALA A 1 110 ? 4.927 -4.011 -10.390 1.00 92.81 110 ALA A O 1
ATOM 929 N N . ASP A 1 111 ? 5.217 -2.891 -8.441 1.00 93.00 111 ASP A N 1
ATOM 930 C CA . ASP A 1 111 ? 5.291 -1.567 -9.049 1.00 93.00 111 ASP A CA 1
ATOM 931 C C . ASP A 1 111 ? 6.663 -1.375 -9.674 1.00 93.00 111 ASP A C 1
ATOM 933 O O . ASP A 1 111 ? 7.670 -1.868 -9.162 1.00 93.00 111 ASP A O 1
ATOM 937 N N . MET A 1 112 ? 6.720 -0.685 -10.805 1.00 91.75 112 MET A N 1
ATOM 938 C CA . MET A 1 112 ? 7.958 -0.506 -11.547 1.00 91.75 112 MET A CA 1
ATOM 939 C C . MET A 1 112 ? 7.960 0.799 -12.327 1.00 91.75 112 MET A C 1
ATOM 941 O O . MET A 1 112 ? 6.916 1.369 -12.618 1.00 91.75 112 MET A O 1
ATOM 945 N N . ASP A 1 113 ? 9.161 1.255 -12.662 1.00 92.56 113 ASP A N 1
ATOM 946 C CA . ASP A 1 113 ? 9.381 2.432 -13.492 1.00 92.56 113 ASP A CA 1
ATOM 947 C C . ASP A 1 113 ? 9.056 2.068 -14.951 1.00 92.56 113 ASP A C 1
ATOM 949 O O . ASP A 1 113 ? 9.913 1.561 -15.682 1.00 92.56 113 ASP A O 1
ATOM 953 N N . GLU A 1 114 ? 7.790 2.250 -15.341 1.00 87.69 114 GLU A N 1
ATOM 954 C CA . GLU A 1 114 ? 7.271 1.856 -16.660 1.00 87.69 114 GLU A CA 1
ATOM 955 C C . GLU A 1 114 ? 8.016 2.586 -17.791 1.00 87.69 114 GLU A C 1
ATOM 957 O O . GLU A 1 114 ? 8.412 1.952 -18.765 1.00 87.69 114 GLU A O 1
ATOM 962 N N . GLU A 1 115 ? 8.337 3.879 -17.638 1.00 88.44 115 GLU A N 1
ATOM 963 C CA . GLU A 1 115 ? 9.113 4.623 -18.646 1.00 88.44 115 GLU A CA 1
ATOM 964 C C . GLU A 1 115 ? 10.532 4.050 -18.798 1.00 88.44 115 GLU A C 1
ATOM 966 O O . GLU A 1 115 ? 11.061 3.941 -19.911 1.00 88.44 115 GLU A O 1
ATOM 971 N N . HIS A 1 116 ? 11.179 3.678 -17.686 1.00 87.69 116 HIS A N 1
ATOM 972 C CA . HIS A 1 116 ? 12.485 3.021 -17.739 1.00 87.69 116 HIS A CA 1
ATOM 973 C C . HIS A 1 116 ? 12.400 1.675 -18.463 1.00 87.69 116 HIS A C 1
ATOM 975 O O . HIS A 1 116 ? 13.243 1.385 -19.315 1.00 87.69 116 HIS A O 1
ATOM 981 N N . HIS A 1 117 ? 11.378 0.878 -18.158 1.00 85.25 117 HIS A N 1
ATOM 982 C CA . HIS A 1 117 ? 11.154 -0.411 -18.798 1.00 85.25 117 HIS A CA 1
ATOM 983 C C . HIS A 1 117 ? 10.876 -0.279 -20.298 1.00 85.25 117 HIS A C 1
ATOM 985 O O . HIS A 1 117 ? 11.530 -0.947 -21.098 1.00 85.25 117 HIS A O 1
ATOM 991 N N . GLU A 1 118 ? 9.993 0.633 -20.705 1.00 84.12 118 GLU A N 1
ATOM 992 C CA . GLU A 1 118 ? 9.710 0.898 -22.117 1.00 84.12 118 GLU A CA 1
ATOM 993 C C . GLU A 1 118 ? 10.983 1.288 -22.878 1.00 84.12 118 GLU A C 1
ATOM 995 O O . GLU A 1 118 ? 11.281 0.720 -23.931 1.00 84.12 118 GLU A O 1
ATOM 1000 N N . LYS A 1 119 ? 11.795 2.199 -22.326 1.00 84.81 119 LYS A N 1
ATOM 1001 C CA . LYS A 1 119 ? 13.078 2.595 -22.936 1.00 84.81 119 LYS A CA 1
ATOM 1002 C C . LYS A 1 119 ? 14.037 1.419 -23.099 1.00 84.81 119 LYS A C 1
ATOM 1004 O O . LYS A 1 119 ? 14.719 1.335 -24.124 1.00 84.81 119 LYS A O 1
ATOM 1009 N N . LEU A 1 120 ? 14.093 0.519 -22.117 1.00 79.00 120 LEU A N 1
ATOM 1010 C CA . LEU A 1 120 ? 14.888 -0.704 -22.225 1.00 79.00 120 LEU A CA 1
ATOM 1011 C C . LEU A 1 120 ? 14.386 -1.569 -23.386 1.00 79.00 120 LEU A C 1
ATOM 1013 O O . LEU A 1 120 ? 15.190 -1.932 -24.247 1.00 79.00 120 LEU A O 1
ATOM 1017 N N . MET A 1 121 ? 13.076 -1.800 -23.480 1.00 76.81 121 MET A N 1
ATOM 1018 C CA . MET A 1 121 ? 12.470 -2.596 -24.554 1.00 76.81 121 MET A CA 1
ATOM 1019 C C . MET A 1 121 ? 12.723 -2.006 -25.948 1.00 76.81 121 MET A C 1
ATOM 1021 O O . MET A 1 121 ? 13.118 -2.726 -26.868 1.00 76.81 121 MET A O 1
ATOM 1025 N N . PHE A 1 122 ? 12.579 -0.687 -26.110 1.00 78.75 122 PHE A N 1
ATOM 1026 C CA . PHE A 1 122 ? 12.807 -0.009 -27.393 1.00 78.75 122 PHE A CA 1
ATOM 1027 C C . PHE A 1 122 ? 14.271 -0.004 -27.841 1.00 78.75 122 PHE A C 1
ATOM 1029 O O . PHE A 1 122 ? 14.544 0.071 -29.039 1.00 78.75 122 PHE A O 1
ATOM 1036 N N . SER A 1 123 ? 15.223 -0.101 -26.913 1.00 77.94 123 SER A N 1
ATOM 1037 C CA . SER A 1 123 ? 16.651 -0.079 -27.246 1.00 77.94 123 SER A CA 1
ATOM 1038 C C . SER A 1 123 ? 17.165 -1.368 -27.911 1.00 77.94 123 SER A C 1
ATOM 1040 O O . SER A 1 123 ? 18.348 -1.451 -28.243 1.00 77.94 123 SER A O 1
ATOM 1042 N N . GLY A 1 124 ? 16.305 -2.375 -28.130 1.00 64.94 124 GLY A N 1
ATOM 1043 C CA . GLY A 1 124 ? 16.704 -3.662 -28.717 1.00 64.94 124 GLY A CA 1
ATOM 1044 C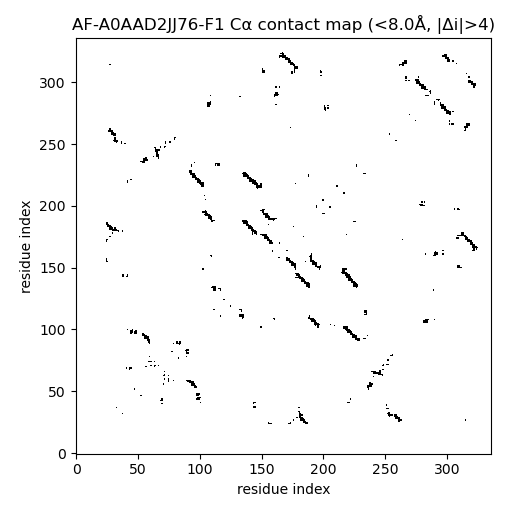 C . GLY A 1 124 ? 17.668 -4.442 -27.821 1.00 64.94 124 GLY A C 1
ATOM 1045 O O . GLY A 1 124 ? 18.399 -5.317 -28.281 1.00 64.94 124 GLY A O 1
ATOM 1046 N N . ALA A 1 125 ? 17.683 -4.090 -26.540 1.00 63.25 125 ALA A N 1
ATOM 1047 C CA . ALA A 1 125 ? 18.515 -4.619 -25.483 1.00 63.25 125 ALA A CA 1
ATOM 1048 C C . ALA A 1 125 ? 18.125 -6.070 -25.130 1.00 63.25 125 ALA A C 1
ATOM 1050 O O . ALA A 1 125 ? 17.646 -6.376 -24.041 1.00 63.25 125 ALA A O 1
ATOM 1051 N N . THR A 1 126 ? 18.335 -6.996 -26.064 1.00 48.47 126 THR A N 1
ATOM 1052 C CA . THR A 1 126 ? 18.083 -8.427 -25.877 1.00 48.47 126 THR A CA 1
ATOM 1053 C C . THR A 1 126 ? 19.194 -9.025 -25.014 1.00 48.47 126 THR A C 1
ATOM 1055 O O . THR A 1 126 ? 20.263 -9.372 -25.516 1.00 48.47 126 THR A O 1
ATOM 1058 N N . GLY A 1 127 ? 18.979 -9.111 -23.701 1.00 48.00 127 GLY A N 1
ATOM 1059 C CA . GLY A 1 127 ? 19.942 -9.746 -22.791 1.00 48.00 127 GLY A CA 1
ATOM 1060 C C . GLY A 1 127 ? 20.039 -9.149 -21.393 1.00 48.00 127 GLY A C 1
ATOM 1061 O O . GLY A 1 127 ? 20.912 -9.557 -20.625 1.00 48.00 127 GLY A O 1
ATOM 1062 N N . PHE A 1 128 ? 19.180 -8.198 -21.029 1.00 54.22 128 PHE A N 1
ATOM 1063 C CA . PHE A 1 128 ? 19.214 -7.654 -19.680 1.00 54.22 128 PHE A CA 1
ATOM 1064 C C . PHE A 1 128 ? 18.672 -8.675 -18.681 1.00 54.22 128 PHE A C 1
ATOM 1066 O O . PHE A 1 128 ? 17.534 -9.131 -18.753 1.00 54.22 128 PHE A O 1
ATOM 1073 N N . GLY A 1 129 ? 19.555 -9.086 -17.770 1.00 53.91 129 GLY A N 1
ATOM 1074 C CA . GLY A 1 129 ? 19.249 -10.055 -16.732 1.00 53.91 129 GLY A CA 1
ATOM 1075 C C . GLY A 1 129 ? 18.189 -9.552 -15.754 1.00 53.91 129 GLY A C 1
ATOM 1076 O O . GLY A 1 129 ? 17.779 -8.396 -15.771 1.00 53.91 129 GLY A O 1
ATOM 1077 N N . LYS A 1 130 ? 17.813 -10.435 -14.829 1.00 53.16 130 LYS A N 1
ATOM 1078 C CA . LYS A 1 130 ? 16.792 -10.272 -13.778 1.00 53.16 130 LYS A CA 1
ATOM 1079 C C . LYS A 1 130 ? 16.869 -8.975 -12.931 1.00 53.16 130 LYS A C 1
ATOM 1081 O O . LYS A 1 130 ? 15.956 -8.739 -12.158 1.00 53.16 130 LYS A O 1
ATOM 1086 N N . ASN A 1 131 ? 17.887 -8.128 -13.090 1.00 59.06 131 ASN A N 1
ATOM 1087 C CA . ASN A 1 131 ? 18.133 -6.909 -12.309 1.00 59.06 131 ASN A CA 1
ATOM 1088 C C . ASN A 1 131 ? 17.852 -5.596 -13.069 1.00 59.06 131 ASN A C 1
ATOM 1090 O O . ASN A 1 131 ? 18.234 -4.533 -12.588 1.00 59.06 131 ASN A O 1
ATOM 1094 N N . SER A 1 132 ? 17.251 -5.644 -14.261 1.00 72.31 132 SER A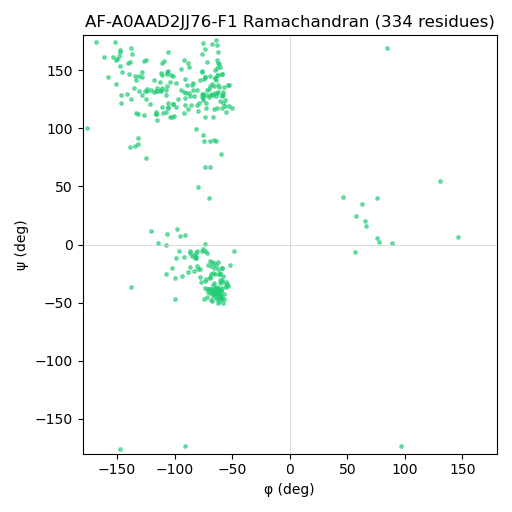 N 1
ATOM 1095 C CA . SER A 1 132 ? 16.974 -4.437 -15.057 1.00 72.31 132 SER A CA 1
ATOM 1096 C C . SER A 1 132 ? 15.695 -3.702 -14.670 1.00 72.31 132 SER A C 1
ATOM 1098 O O . SER A 1 132 ? 15.575 -2.512 -14.945 1.00 72.31 132 SER A O 1
ATOM 1100 N N . LEU A 1 133 ? 14.743 -4.387 -14.032 1.00 84.50 133 LEU A N 1
ATOM 1101 C CA . LEU A 1 133 ? 13.523 -3.744 -13.563 1.00 84.50 133 LEU A CA 1
ATOM 1102 C C . LEU A 1 133 ? 13.839 -2.880 -12.350 1.00 84.50 133 LEU A C 1
ATOM 1104 O O . LEU A 1 133 ? 14.462 -3.319 -11.380 1.00 84.50 133 LEU A O 1
ATOM 1108 N N . ARG A 1 134 ? 13.396 -1.631 -12.425 1.00 91.19 134 ARG A N 1
ATOM 1109 C CA . ARG A 1 134 ? 13.559 -0.654 -11.364 1.00 91.19 134 ARG A CA 1
ATOM 1110 C C . ARG A 1 134 ? 12.241 -0.543 -10.607 1.00 91.19 134 ARG A C 1
ATOM 1112 O O . ARG A 1 134 ? 11.224 -0.186 -11.191 1.00 91.19 134 ARG A O 1
ATOM 1119 N N . HIS A 1 135 ? 12.295 -0.819 -9.312 1.00 93.81 135 HIS A N 1
ATOM 1120 C CA . HIS A 1 135 ? 11.156 -0.799 -8.396 1.00 93.81 135 HIS A CA 1
ATOM 1121 C C . HIS A 1 135 ? 11.279 0.369 -7.407 1.00 93.81 135 HIS A C 1
ATOM 1123 O O . HIS A 1 135 ? 12.408 0.832 -7.157 1.00 93.81 135 HIS A O 1
ATOM 1129 N N . PRO A 1 136 ? 10.164 0.849 -6.828 1.00 96.25 136 PRO A N 1
ATOM 1130 C CA . PRO A 1 136 ? 10.241 1.744 -5.687 1.00 96.25 136 PRO A CA 1
ATOM 1131 C C . PRO A 1 136 ? 10.936 1.032 -4.524 1.00 96.25 136 PRO A C 1
ATOM 1133 O O . PRO A 1 136 ? 10.955 -0.195 -4.432 1.00 96.25 136 PRO A O 1
ATOM 1136 N N . GLU A 1 137 ? 11.541 1.798 -3.622 1.00 96.00 137 GLU A N 1
ATOM 1137 C CA . GLU A 1 137 ? 12.110 1.210 -2.408 1.00 96.00 137 GLU A CA 1
ATOM 1138 C C . GLU A 1 137 ? 10.995 0.775 -1.454 1.00 96.00 137 GLU A C 1
ATOM 1140 O O . GLU A 1 137 ? 11.084 -0.277 -0.820 1.00 96.00 137 GLU A O 1
ATOM 1145 N N . ILE A 1 138 ? 9.928 1.574 -1.372 1.00 97.69 138 ILE A N 1
ATOM 1146 C CA . ILE A 1 138 ? 8.845 1.377 -0.412 1.00 97.69 138 ILE A CA 1
ATOM 1147 C C . ILE A 1 138 ? 7.511 1.703 -1.077 1.00 97.69 138 ILE A C 1
ATOM 1149 O O . ILE A 1 138 ? 7.364 2.785 -1.648 1.00 97.69 138 ILE A O 1
ATOM 1153 N N . GLY A 1 139 ? 6.552 0.789 -0.952 1.00 97.75 139 GLY A N 1
ATOM 1154 C CA . GLY A 1 139 ? 5.157 0.994 -1.327 1.00 97.75 139 GLY A CA 1
ATOM 1155 C C . GLY A 1 139 ? 4.273 1.225 -0.105 1.00 97.75 139 GLY A C 1
ATOM 1156 O O . GLY A 1 139 ? 4.515 0.664 0.973 1.00 97.75 139 GLY A O 1
ATOM 1157 N N . HIS A 1 140 ? 3.246 2.060 -0.272 1.00 98.44 140 HIS A N 1
ATOM 1158 C CA . HIS A 1 140 ? 2.280 2.374 0.775 1.00 98.44 140 HIS A CA 1
ATOM 1159 C C . HIS A 1 140 ? 0.842 2.336 0.265 1.00 98.44 140 HIS A C 1
ATOM 1161 O O . HIS A 1 140 ? 0.549 2.755 -0.854 1.00 98.44 140 HIS A O 1
ATOM 1167 N N . VAL A 1 141 ? -0.071 1.895 1.132 1.00 98.12 141 VAL A N 1
ATOM 1168 C CA . VAL A 1 141 ? -1.521 1.948 0.905 1.00 98.12 141 VAL A CA 1
ATOM 1169 C C . VAL A 1 141 ? -2.189 2.531 2.144 1.00 98.12 141 VAL A C 1
ATOM 1171 O O . VAL A 1 141 ? -2.195 1.890 3.196 1.00 98.12 141 VAL A O 1
ATOM 1174 N N . LEU A 1 142 ? -2.756 3.731 2.017 1.00 98.56 142 LEU A N 1
ATOM 1175 C CA . LEU A 1 142 ? -3.572 4.377 3.045 1.00 98.56 142 LEU A CA 1
ATOM 1176 C C . LEU A 1 142 ? -5.054 4.228 2.696 1.00 98.56 142 LEU A C 1
ATOM 1178 O O . LEU A 1 142 ? -5.506 4.681 1.644 1.00 98.56 142 LEU A O 1
ATOM 1182 N N . TYR A 1 143 ? -5.815 3.606 3.586 1.00 97.94 143 TYR A N 1
ATOM 1183 C CA . TYR A 1 143 ? -7.257 3.433 3.449 1.00 97.94 143 TYR A CA 1
ATOM 1184 C C . TYR A 1 143 ? -7.998 4.657 3.987 1.00 97.94 143 TYR A C 1
ATOM 1186 O O . TYR A 1 143 ? -7.880 4.993 5.162 1.00 97.94 143 TYR A O 1
ATOM 1194 N N . LEU A 1 144 ? -8.779 5.312 3.131 1.00 97.50 144 LEU A N 1
ATOM 1195 C CA . LEU A 1 144 ? -9.488 6.551 3.460 1.00 97.50 144 LEU A CA 1
ATOM 1196 C C . LEU A 1 144 ? -10.956 6.294 3.791 1.00 97.50 144 LEU A C 1
ATOM 1198 O O . LEU A 1 144 ? -11.472 6.794 4.781 1.00 97.50 144 LEU A O 1
ATOM 1202 N N . LYS A 1 145 ? -11.628 5.494 2.961 1.00 95.69 145 LYS A N 1
ATOM 1203 C CA . LYS A 1 145 ? -13.055 5.204 3.103 1.00 95.69 145 LYS A CA 1
ATOM 1204 C C . LYS A 1 145 ? -13.346 3.789 2.649 1.00 95.69 145 LYS A C 1
ATOM 1206 O O . LYS A 1 145 ? -12.930 3.404 1.552 1.00 95.69 145 LYS A O 1
ATOM 1211 N N . VAL A 1 146 ? -14.023 3.011 3.482 1.00 94.69 146 VAL A N 1
ATOM 1212 C CA . VAL A 1 146 ? -14.264 1.587 3.239 1.00 94.69 146 VAL A CA 1
ATOM 1213 C C . VAL A 1 146 ? -15.729 1.270 3.511 1.00 94.69 146 VAL A C 1
ATOM 1215 O O . VAL A 1 146 ? -16.211 1.323 4.638 1.00 94.69 146 VAL A O 1
ATOM 1218 N N . GLY A 1 147 ? -16.448 0.911 2.453 1.00 92.75 147 GLY A N 1
ATOM 1219 C CA . GLY A 1 147 ? -17.833 0.483 2.531 1.00 92.75 147 GLY A CA 1
ATOM 1220 C C . GLY A 1 147 ? -17.972 -0.824 3.312 1.00 92.75 147 GLY A C 1
ATOM 1221 O O . GLY A 1 147 ? -17.149 -1.734 3.201 1.00 92.75 147 GLY A O 1
ATOM 1222 N N . ARG A 1 148 ? -19.058 -0.954 4.081 1.00 90.38 148 ARG A N 1
ATOM 1223 C CA . ARG A 1 148 ? -19.285 -2.098 4.987 1.00 90.38 148 ARG A CA 1
ATOM 1224 C C . ARG A 1 148 ? -19.307 -3.472 4.305 1.00 90.38 148 ARG A C 1
ATOM 1226 O O . ARG A 1 148 ? -19.116 -4.471 4.996 1.00 90.38 148 ARG A O 1
ATOM 1233 N N . ASN A 1 149 ? -19.541 -3.538 2.991 1.00 88.19 149 ASN A N 1
ATOM 1234 C CA . ASN A 1 149 ? -19.576 -4.788 2.227 1.00 88.19 149 ASN A CA 1
ATOM 1235 C C . ASN A 1 149 ? -18.245 -5.102 1.528 1.00 88.19 149 ASN A C 1
ATOM 1237 O O . ASN A 1 149 ? -18.105 -6.179 0.952 1.00 88.19 149 ASN A O 1
ATOM 1241 N N . VAL A 1 150 ? -17.255 -4.205 1.569 1.00 86.12 150 VAL A N 1
ATOM 1242 C CA . VAL A 1 150 ? -15.944 -4.465 0.967 1.00 86.12 150 VAL A CA 1
ATOM 1243 C C . VAL A 1 150 ? -15.276 -5.640 1.676 1.00 86.12 150 VAL A C 1
ATOM 1245 O O . VAL A 1 150 ? -15.005 -5.599 2.876 1.00 86.12 150 VAL A O 1
ATOM 1248 N N . ARG A 1 151 ? -15.025 -6.710 0.920 1.00 82.25 151 ARG A N 1
ATOM 1249 C CA . ARG A 1 151 ? -14.338 -7.925 1.379 1.00 82.25 151 ARG A CA 1
ATOM 1250 C C . ARG A 1 151 ? -13.263 -8.297 0.365 1.00 82.25 151 ARG A C 1
ATOM 1252 O O . ARG A 1 151 ? -13.514 -9.014 -0.598 1.00 82.25 151 ARG A O 1
ATOM 1259 N N . GLY A 1 152 ? -12.083 -7.715 0.531 1.00 78.06 152 GLY A N 1
ATOM 1260 C CA . GLY A 1 152 ? -10.982 -7.828 -0.420 1.00 78.06 152 GLY A CA 1
ATOM 1261 C C . GLY A 1 152 ? -9.748 -7.116 0.131 1.00 78.06 152 GLY A C 1
ATOM 1262 O O . GLY A 1 152 ? -9.711 -5.883 0.094 1.00 78.06 152 GLY A O 1
ATOM 1263 N N . PRO A 1 153 ? -8.786 -7.854 0.695 1.00 91.31 153 PRO A N 1
ATOM 1264 C CA . PRO A 1 153 ? -7.625 -7.286 1.364 1.00 91.31 153 PRO A CA 1
ATOM 1265 C C . PRO A 1 153 ? -6.597 -6.775 0.353 1.00 91.31 153 PRO A C 1
ATOM 1267 O O . PRO A 1 153 ? -6.609 -7.166 -0.813 1.00 91.31 153 PRO A O 1
ATOM 1270 N N . THR A 1 154 ? -5.656 -5.950 0.808 1.00 96.19 154 THR A N 1
ATOM 1271 C CA . THR A 1 154 ? -4.351 -5.903 0.136 1.00 96.19 154 THR A CA 1
ATOM 1272 C C . THR A 1 154 ? -3.586 -7.149 0.552 1.00 96.19 154 THR A C 1
ATOM 1274 O O . THR A 1 154 ? -3.481 -7.448 1.741 1.00 96.19 154 THR A O 1
ATOM 1277 N N . VAL A 1 155 ? -3.054 -7.877 -0.419 1.00 97.12 155 VAL A N 1
ATOM 1278 C CA . VAL A 1 155 ? -2.207 -9.044 -0.179 1.00 97.12 155 VAL A CA 1
ATOM 1279 C C . VAL A 1 155 ? -0.798 -8.709 -0.634 1.00 97.12 155 VAL A C 1
ATOM 1281 O O . VAL A 1 155 ? -0.640 -8.175 -1.729 1.00 97.12 155 VAL A O 1
ATOM 1284 N N . VAL A 1 156 ? 0.200 -9.015 0.193 1.00 97.75 156 VAL A N 1
ATOM 1285 C CA . VAL A 1 156 ? 1.629 -8.844 -0.109 1.00 97.75 156 VAL A CA 1
ATOM 1286 C C . VAL A 1 156 ? 2.301 -10.209 -0.006 1.00 97.75 156 VAL A C 1
ATOM 1288 O O . VAL A 1 156 ? 2.079 -10.929 0.969 1.00 97.75 156 VAL A O 1
ATOM 1291 N N . TRP A 1 157 ? 3.115 -10.579 -0.992 1.00 96.06 157 TRP A N 1
ATOM 1292 C CA . TRP A 1 157 ? 3.870 -11.836 -0.990 1.00 96.06 157 TRP A CA 1
ATOM 1293 C C . TRP A 1 157 ? 5.363 -11.573 -0.834 1.00 96.06 157 TRP A C 1
ATOM 1295 O O . TRP A 1 157 ? 5.891 -10.611 -1.388 1.00 96.06 157 TRP A O 1
ATOM 1305 N N . ASN A 1 158 ? 6.071 -12.467 -0.143 1.00 95.00 158 ASN A N 1
ATOM 1306 C CA . ASN A 1 158 ? 7.526 -12.396 -0.008 1.00 95.00 158 ASN A CA 1
ATOM 1307 C C . ASN A 1 158 ? 8.257 -12.927 -1.252 1.00 95.00 158 ASN A C 1
ATOM 1309 O O . ASN A 1 158 ? 9.163 -13.751 -1.167 1.00 95.00 158 ASN A O 1
ATOM 1313 N N . VAL A 1 159 ? 7.839 -12.450 -2.418 1.00 92.44 159 VAL A N 1
ATOM 1314 C CA . VAL A 1 159 ? 8.456 -12.703 -3.719 1.00 92.44 159 VAL A CA 1
ATOM 1315 C C . VAL A 1 159 ? 8.417 -11.420 -4.533 1.00 92.44 159 VAL A C 1
ATOM 1317 O O . VAL A 1 159 ? 7.565 -10.563 -4.293 1.00 92.44 159 VAL A O 1
ATOM 1320 N N . THR A 1 160 ? 9.311 -11.284 -5.505 1.00 89.31 160 THR A N 1
ATOM 1321 C CA . THR A 1 160 ? 9.355 -10.088 -6.358 1.00 89.31 160 THR A CA 1
ATOM 1322 C C . THR A 1 160 ? 8.724 -10.336 -7.722 1.00 89.31 160 THR A C 1
ATOM 1324 O O . THR A 1 160 ? 8.299 -9.399 -8.396 1.00 89.31 160 THR A O 1
ATOM 1327 N N . ARG A 1 161 ? 8.606 -11.606 -8.140 1.00 85.75 161 ARG A N 1
ATOM 1328 C CA . ARG A 1 161 ? 8.054 -11.994 -9.444 1.00 85.75 161 ARG A CA 1
ATOM 1329 C C . ARG A 1 161 ? 7.151 -13.215 -9.355 1.00 85.75 161 ARG A C 1
ATOM 1331 O O . ARG A 1 161 ? 7.275 -14.061 -8.476 1.00 85.75 161 ARG A O 1
ATOM 1338 N N . GLY A 1 162 ? 6.262 -13.357 -10.338 1.00 82.69 162 GLY A N 1
ATOM 1339 C CA . GLY A 1 162 ? 5.365 -14.512 -10.428 1.00 82.69 162 GLY A CA 1
ATOM 1340 C C . GLY A 1 162 ? 6.109 -15.823 -10.707 1.00 82.69 162 GLY A C 1
ATOM 1341 O O . GLY A 1 162 ? 5.622 -16.897 -10.360 1.00 82.69 162 GLY A O 1
ATOM 1342 N N . GLY A 1 163 ? 7.295 -15.744 -11.317 1.00 81.31 163 GLY A N 1
ATOM 1343 C CA . GLY A 1 163 ? 8.186 -16.889 -11.520 1.00 81.31 163 GLY A CA 1
ATOM 1344 C C . GLY A 1 163 ? 8.851 -17.420 -10.244 1.00 81.31 163 GLY A C 1
ATOM 1345 O O . GLY A 1 163 ? 9.305 -18.563 -10.253 1.00 81.31 163 GLY A O 1
ATOM 1346 N N . ASP A 1 164 ? 8.875 -16.642 -9.158 1.00 85.00 164 ASP A N 1
ATOM 1347 C CA . ASP A 1 164 ? 9.567 -17.009 -7.912 1.00 85.00 164 ASP A CA 1
ATOM 1348 C C . ASP A 1 164 ? 8.742 -17.953 -7.026 1.00 85.00 164 ASP A C 1
ATOM 1350 O O . ASP A 1 164 ? 9.251 -18.509 -6.054 1.00 85.00 164 ASP A O 1
ATOM 1354 N N . PHE A 1 165 ? 7.482 -18.212 -7.388 1.00 83.56 165 PHE A N 1
ATOM 1355 C CA . PHE A 1 165 ? 6.715 -19.332 -6.846 1.00 83.56 165 PHE A CA 1
ATOM 1356 C C . PHE A 1 165 ? 7.226 -20.646 -7.450 1.00 83.56 165 PHE A C 1
ATOM 1358 O O . PHE A 1 165 ? 6.536 -21.299 -8.240 1.00 83.56 165 PHE A O 1
ATOM 1365 N N . ALA A 1 166 ? 8.466 -21.008 -7.122 1.00 74.50 166 ALA A N 1
ATOM 1366 C CA . ALA A 1 166 ? 9.057 -22.265 -7.541 1.00 74.50 166 ALA A CA 1
ATOM 1367 C C . ALA A 1 166 ? 8.283 -23.451 -6.945 1.00 74.50 166 ALA A C 1
ATOM 1369 O O . ALA A 1 166 ? 7.671 -23.367 -5.877 1.00 74.50 166 ALA A O 1
ATOM 1370 N N . ASP A 1 167 ? 8.316 -24.571 -7.660 1.00 77.62 167 ASP A N 1
ATOM 1371 C CA . ASP A 1 167 ? 7.592 -25.786 -7.307 1.00 77.62 167 ASP A CA 1
ATOM 1372 C C . ASP A 1 167 ? 7.946 -26.254 -5.887 1.00 77.62 167 ASP A C 1
ATOM 1374 O O . ASP A 1 167 ? 9.068 -26.681 -5.615 1.00 77.62 167 ASP A O 1
ATOM 1378 N N . GLY A 1 168 ? 6.971 -26.214 -4.977 1.00 78.19 168 GLY A N 1
ATOM 1379 C CA . GLY A 1 168 ? 7.167 -26.646 -3.595 1.00 78.19 168 GLY A CA 1
ATOM 1380 C C . GLY A 1 168 ? 7.900 -25.650 -2.692 1.00 78.19 168 GLY A C 1
ATOM 1381 O O . GLY A 1 168 ? 8.104 -25.981 -1.527 1.00 78.19 168 GLY A O 1
ATOM 1382 N N . GLN A 1 169 ? 8.273 -24.462 -3.182 1.00 86.81 169 GLN A N 1
ATOM 1383 C CA . GLN A 1 169 ? 8.868 -23.424 -2.343 1.00 86.81 169 GLN A CA 1
ATOM 1384 C C . GLN A 1 169 ? 7.793 -22.757 -1.484 1.00 86.81 169 GLN A C 1
ATOM 1386 O O . GLN A 1 169 ? 6.755 -22.314 -1.986 1.00 86.81 169 GLN A O 1
ATOM 1391 N N . GLU A 1 170 ? 8.067 -22.689 -0.187 1.00 90.75 170 GLU A N 1
ATOM 1392 C CA . GLU A 1 170 ? 7.271 -21.954 0.785 1.00 90.75 170 GLU A CA 1
ATOM 1393 C C . GLU A 1 170 ? 7.615 -20.469 0.738 1.00 90.75 170 GLU A C 1
ATOM 1395 O O . GLU A 1 170 ? 8.782 -20.082 0.715 1.00 90.75 170 GLU A O 1
ATOM 1400 N N . ASN A 1 171 ? 6.579 -19.642 0.707 1.00 93.25 171 ASN A N 1
ATOM 1401 C CA . ASN A 1 171 ? 6.679 -18.196 0.674 1.00 93.25 171 ASN A CA 1
ATOM 1402 C C . ASN A 1 171 ? 5.708 -17.614 1.695 1.00 93.25 171 ASN A C 1
ATOM 1404 O O . ASN A 1 171 ? 4.591 -18.106 1.854 1.00 93.25 171 ASN A O 1
ATOM 1408 N N . GLU A 1 172 ? 6.122 -16.553 2.374 1.00 94.75 172 GLU A N 1
ATOM 1409 C CA . GLU A 1 172 ? 5.229 -15.808 3.252 1.00 94.75 172 GLU A CA 1
ATOM 1410 C C . GLU A 1 172 ? 4.258 -14.955 2.426 1.00 94.75 172 GLU A C 1
ATOM 1412 O O . GLU A 1 172 ? 4.614 -14.375 1.396 1.00 94.75 172 GLU A O 1
ATOM 1417 N N . MET A 1 173 ? 3.022 -14.876 2.900 1.00 95.69 173 MET A N 1
ATOM 1418 C CA . MET A 1 173 ? 1.978 -13.998 2.402 1.00 95.69 173 MET A CA 1
ATOM 1419 C C . MET A 1 173 ? 1.347 -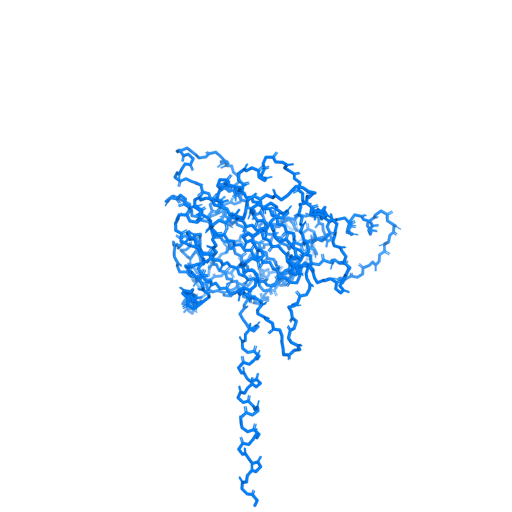13.267 3.585 1.00 95.69 173 MET A C 1
ATOM 1421 O O . MET A 1 173 ? 0.965 -13.901 4.569 1.00 95.69 173 MET A O 1
ATOM 1425 N N . VAL A 1 174 ? 1.186 -11.952 3.470 1.00 97.38 174 VAL A N 1
ATOM 1426 C CA . VAL A 1 174 ? 0.473 -11.122 4.446 1.00 97.38 174 VAL A CA 1
ATOM 1427 C C . VAL A 1 174 ? -0.818 -10.609 3.822 1.00 97.38 174 VAL A C 1
ATOM 1429 O O . VAL A 1 174 ? -0.830 -10.107 2.699 1.00 97.38 174 VAL A O 1
ATOM 1432 N N . ILE A 1 175 ? -1.912 -10.751 4.563 1.00 96.88 175 ILE A N 1
ATOM 1433 C CA . ILE A 1 175 ? -3.264 -10.342 4.196 1.00 96.88 175 ILE A CA 1
ATOM 1434 C C . ILE A 1 175 ? -3.658 -9.168 5.089 1.00 96.88 175 ILE A C 1
ATOM 1436 O O . ILE A 1 175 ? -3.749 -9.317 6.310 1.00 96.88 175 ILE A O 1
ATOM 1440 N N . VAL A 1 176 ? -3.920 -8.013 4.478 1.00 97.56 176 VAL A N 1
ATOM 1441 C CA . VAL A 1 176 ? -4.273 -6.775 5.177 1.00 97.56 176 VAL A CA 1
ATOM 1442 C C . VAL A 1 176 ? -5.706 -6.360 4.833 1.00 97.56 176 VAL A C 1
ATOM 1444 O O . VAL A 1 176 ? -5.948 -5.874 3.722 1.00 97.56 176 VAL A O 1
ATOM 1447 N N . PRO A 1 177 ? -6.663 -6.515 5.768 1.00 96.12 177 PRO A N 1
ATOM 1448 C CA . PRO A 1 177 ? -8.023 -6.023 5.592 1.00 96.12 177 PRO A CA 1
ATOM 1449 C C . PRO A 1 177 ? -8.074 -4.514 5.356 1.00 96.12 177 PRO A C 1
ATOM 1451 O O . PRO A 1 177 ? -7.280 -3.757 5.924 1.00 96.12 177 PRO A O 1
ATOM 1454 N N . ALA A 1 178 ? -9.043 -4.088 4.548 1.00 95.38 178 ALA A N 1
ATOM 1455 C CA . ALA A 1 178 ? -9.331 -2.682 4.314 1.00 95.38 178 ALA A CA 1
ATOM 1456 C C . ALA A 1 178 ? -10.024 -2.083 5.546 1.00 95.38 178 ALA A C 1
ATOM 1458 O O . ALA A 1 178 ? -11.178 -2.398 5.820 1.00 95.38 178 ALA A O 1
ATOM 1459 N N . VAL A 1 179 ? -9.321 -1.218 6.275 1.00 96.50 179 VAL A N 1
ATOM 1460 C CA . VAL A 1 179 ? -9.824 -0.541 7.480 1.00 96.50 179 VAL A CA 1
ATOM 1461 C C . VAL A 1 179 ? -9.578 0.952 7.323 1.00 96.50 179 VAL A C 1
ATOM 1463 O O . VAL A 1 179 ? -8.466 1.348 6.999 1.00 96.50 179 VAL A O 1
ATOM 1466 N N . GLU A 1 180 ? -10.595 1.789 7.520 1.00 96.94 180 GLU A N 1
ATOM 1467 C CA . GLU A 1 180 ? -10.438 3.248 7.422 1.00 96.94 180 GLU A CA 1
ATOM 1468 C C . GLU A 1 180 ? -9.352 3.761 8.378 1.00 96.94 180 GLU A C 1
ATOM 1470 O O . GLU A 1 180 ? -9.268 3.343 9.533 1.00 96.94 180 GLU A O 1
ATOM 1475 N N . GLY A 1 181 ? -8.492 4.649 7.882 1.00 98.06 181 GLY A N 1
ATOM 1476 C CA . GLY A 1 181 ? -7.366 5.198 8.633 1.00 98.06 181 GLY A CA 1
ATOM 1477 C C . GLY A 1 181 ? -6.174 4.254 8.806 1.00 98.06 181 GLY A C 1
ATOM 1478 O O . GLY A 1 181 ? -5.223 4.612 9.505 1.00 98.06 181 GLY A O 1
ATOM 1479 N N . ARG A 1 182 ? -6.195 3.069 8.181 1.00 98.38 182 ARG A N 1
ATOM 1480 C CA . ARG A 1 182 ? -5.074 2.120 8.180 1.00 98.38 182 ARG A CA 1
ATOM 1481 C C . ARG A 1 182 ? -4.054 2.456 7.099 1.00 98.38 182 ARG A C 1
ATOM 1483 O O . ARG A 1 182 ? -4.415 2.611 5.931 1.00 98.38 182 ARG A O 1
ATOM 1490 N N . LEU A 1 183 ? -2.776 2.459 7.464 1.00 98.56 183 LEU A N 1
ATOM 1491 C CA . LEU A 1 183 ? -1.638 2.522 6.548 1.00 98.56 183 LEU A CA 1
ATOM 1492 C C . LEU A 1 183 ? -0.938 1.164 6.490 1.00 98.56 183 LEU A C 1
ATOM 1494 O O . LEU A 1 183 ? -0.559 0.604 7.516 1.00 98.56 183 LEU A O 1
ATOM 1498 N N . THR A 1 184 ? -0.720 0.659 5.281 1.00 98.38 184 THR A N 1
ATOM 1499 C CA . THR A 1 184 ? 0.144 -0.500 5.014 1.00 98.38 184 THR A CA 1
ATOM 1500 C C . THR A 1 184 ? 1.424 -0.020 4.354 1.00 98.38 184 THR A C 1
ATOM 1502 O O . THR A 1 184 ? 1.348 0.742 3.394 1.00 98.38 184 THR A O 1
ATOM 1505 N N . ARG A 1 185 ? 2.578 -0.483 4.831 1.00 97.81 185 ARG A N 1
ATOM 1506 C CA . ARG A 1 185 ? 3.908 -0.202 4.276 1.00 97.81 185 ARG A CA 1
ATOM 1507 C C . ARG A 1 185 ? 4.619 -1.513 3.954 1.00 97.81 185 ARG A C 1
ATOM 1509 O O . ARG A 1 185 ? 4.679 -2.386 4.813 1.00 97.81 185 ARG A O 1
ATOM 1516 N N . PHE A 1 186 ? 5.199 -1.645 2.769 1.00 97.56 186 PHE A N 1
ATOM 1517 C CA . PHE A 1 186 ? 5.931 -2.848 2.349 1.00 97.56 186 PHE A CA 1
ATOM 1518 C C . PHE A 1 186 ? 7.086 -2.491 1.403 1.00 97.56 186 PHE A C 1
ATOM 1520 O O . PHE A 1 186 ? 7.177 -1.364 0.914 1.00 97.56 186 PHE A O 1
ATOM 1527 N N . GLN A 1 187 ? 8.004 -3.433 1.176 1.00 96.75 187 GLN A N 1
ATOM 1528 C CA . GLN A 1 187 ? 9.097 -3.251 0.213 1.00 96.75 187 GLN A CA 1
ATOM 1529 C C . GLN A 1 187 ? 8.531 -3.122 -1.208 1.00 96.75 187 GLN A C 1
ATOM 1531 O O . GLN A 1 187 ? 7.708 -3.934 -1.622 1.00 96.75 187 GLN A O 1
ATOM 1536 N N . GLY A 1 188 ? 8.959 -2.099 -1.949 1.00 95.31 188 GLY A N 1
ATOM 1537 C CA . GLY A 1 188 ? 8.340 -1.739 -3.231 1.00 95.31 188 GLY A CA 1
ATOM 1538 C C . GLY A 1 188 ? 8.570 -2.736 -4.375 1.00 95.31 188 GLY A C 1
ATOM 1539 O O . GLY A 1 188 ? 7.870 -2.686 -5.382 1.00 95.31 188 GLY A O 1
ATOM 1540 N N . ASP A 1 189 ? 9.511 -3.669 -4.219 1.00 93.88 189 ASP A N 1
ATOM 1541 C CA . ASP A 1 189 ? 9.777 -4.746 -5.177 1.00 93.88 189 ASP A CA 1
ATOM 1542 C C . ASP A 1 189 ? 8.909 -5.994 -4.955 1.00 93.88 189 ASP A C 1
ATOM 1544 O O . ASP A 1 189 ? 8.975 -6.934 -5.749 1.00 93.88 189 ASP A O 1
ATOM 1548 N N . LYS A 1 190 ? 8.102 -6.033 -3.890 1.00 95.75 190 LYS A N 1
ATOM 1549 C CA . LYS A 1 190 ? 7.267 -7.190 -3.564 1.00 95.75 190 LYS A CA 1
ATOM 1550 C C . LYS A 1 190 ? 6.028 -7.242 -4.437 1.00 95.75 190 LYS A C 1
ATOM 1552 O O . LYS A 1 190 ? 5.368 -6.230 -4.693 1.00 95.75 190 LYS A O 1
ATOM 1557 N N . LEU A 1 191 ? 5.663 -8.463 -4.827 1.00 95.12 191 LEU A N 1
ATOM 1558 C CA . LEU A 1 191 ? 4.354 -8.695 -5.407 1.00 95.12 191 LEU A CA 1
ATOM 1559 C C . LEU A 1 191 ? 3.278 -8.326 -4.390 1.00 95.12 191 LEU A C 1
ATOM 1561 O O . LEU A 1 191 ? 3.327 -8.730 -3.225 1.00 95.12 191 LEU A O 1
ATOM 1565 N N . HIS A 1 192 ? 2.266 -7.623 -4.869 1.00 96.94 192 HIS A N 1
ATOM 1566 C CA . HIS A 1 192 ? 1.085 -7.278 -4.109 1.00 96.94 192 HIS A CA 1
ATOM 1567 C C . HIS A 1 192 ? -0.136 -7.154 -5.030 1.00 96.94 192 HIS A C 1
ATOM 1569 O O . HIS A 1 192 ? -0.019 -7.059 -6.251 1.00 96.94 192 HIS A O 1
ATOM 1575 N N . GLY A 1 193 ? -1.331 -7.262 -4.461 1.00 95.00 193 GLY A N 1
ATOM 1576 C CA . GLY A 1 193 ? -2.576 -7.287 -5.225 1.00 95.00 193 GLY A CA 1
ATOM 1577 C C . GLY A 1 193 ? -3.800 -7.128 -4.336 1.00 95.00 193 GLY A C 1
ATOM 1578 O O . GLY A 1 193 ? -3.697 -7.102 -3.109 1.00 95.00 193 GLY A O 1
ATOM 1579 N N . VAL A 1 194 ? -4.968 -7.020 -4.963 1.00 93.56 194 VAL A N 1
ATOM 1580 C CA . VAL A 1 194 ? -6.256 -6.858 -4.276 1.00 93.56 194 VAL A CA 1
ATOM 1581 C C . VAL A 1 194 ? -7.253 -7.848 -4.877 1.00 93.56 194 VAL A C 1
ATOM 1583 O O . VAL A 1 194 ? -7.890 -7.509 -5.878 1.00 93.56 194 VAL A O 1
ATOM 1586 N N . PRO A 1 195 ? -7.402 -9.071 -4.328 1.00 89.00 195 PRO A N 1
ATOM 1587 C CA . PRO A 1 195 ? -8.426 -10.002 -4.789 1.00 89.00 195 PRO A CA 1
ATOM 1588 C C . PRO A 1 195 ? -9.814 -9.431 -4.477 1.00 89.00 195 PRO A C 1
ATOM 1590 O O . PRO A 1 195 ? -10.160 -9.218 -3.313 1.00 89.00 195 PRO A O 1
ATOM 1593 N N . ARG A 1 196 ? -10.601 -9.147 -5.524 1.00 82.50 196 ARG A N 1
ATOM 1594 C CA . ARG A 1 196 ? -11.943 -8.560 -5.418 1.00 82.50 196 ARG A CA 1
ATOM 1595 C C . ARG A 1 196 ? -12.988 -9.398 -6.164 1.00 82.50 196 ARG A C 1
ATOM 1597 O O . ARG A 1 196 ? -12.978 -9.352 -7.393 1.00 82.50 196 ARG A O 1
ATOM 1604 N N . PRO A 1 197 ? -13.919 -10.058 -5.457 1.00 76.75 197 PRO A N 1
ATOM 1605 C CA . PRO A 1 197 ? -13.906 -10.276 -4.008 1.00 76.75 197 PRO A CA 1
ATOM 1606 C C . PRO A 1 197 ? -12.687 -11.123 -3.600 1.00 76.75 197 PRO A C 1
ATOM 1608 O O . PRO A 1 197 ? -11.968 -11.647 -4.455 1.00 76.75 197 PRO A O 1
ATOM 1611 N N . GLY A 1 198 ? -12.438 -11.278 -2.297 1.00 72.69 198 GLY A N 1
ATOM 1612 C CA . GLY A 1 198 ? -11.363 -12.149 -1.794 1.00 72.69 198 GLY A CA 1
ATOM 1613 C C . GLY A 1 198 ? -11.398 -13.583 -2.361 1.00 72.69 198 GLY A C 1
ATOM 1614 O O . GLY A 1 198 ? -10.395 -14.289 -2.330 1.00 72.69 198 GLY A O 1
ATOM 1615 N N . ASP A 1 199 ? -12.527 -14.006 -2.932 1.00 75.62 199 ASP A N 1
ATOM 1616 C CA . ASP A 1 199 ? -12.764 -15.296 -3.572 1.00 75.62 199 ASP A CA 1
ATOM 1617 C C . ASP A 1 199 ? -12.264 -15.421 -5.025 1.00 75.62 199 ASP A C 1
ATOM 1619 O O . ASP A 1 199 ? -12.221 -16.548 -5.521 1.00 75.62 199 ASP A O 1
ATOM 1623 N N . VAL A 1 200 ? -11.844 -14.343 -5.705 1.00 77.56 200 VAL A N 1
ATOM 1624 C CA . VAL A 1 200 ? -11.360 -14.411 -7.107 1.00 77.56 200 VAL A CA 1
ATOM 1625 C C . VAL A 1 200 ? -10.231 -15.415 -7.263 1.00 77.56 200 VAL A C 1
ATOM 1627 O O . VAL A 1 200 ? -10.118 -16.085 -8.291 1.00 77.56 200 VAL A O 1
ATOM 1630 N N . TYR A 1 201 ? -9.414 -15.577 -6.226 1.00 83.94 201 TYR A N 1
ATOM 1631 C CA . TYR A 1 201 ? -8.354 -16.570 -6.242 1.00 83.94 201 TYR A CA 1
ATOM 1632 C C . TYR A 1 201 ? -8.864 -18.018 -6.323 1.00 83.94 201 TYR A C 1
ATOM 1634 O O . TYR A 1 201 ? -8.125 -18.915 -6.717 1.00 83.94 201 TYR A O 1
ATOM 1642 N N . TRP A 1 202 ? -10.134 -18.272 -6.026 1.00 84.19 202 TRP A N 1
ATOM 1643 C CA . TRP A 1 202 ? -10.769 -19.585 -6.135 1.00 84.19 202 TRP A CA 1
ATOM 1644 C C . TRP A 1 202 ? -11.598 -19.761 -7.403 1.00 84.19 202 TRP A C 1
ATOM 1646 O O . TRP A 1 202 ? -11.716 -20.885 -7.891 1.00 84.19 202 TRP A O 1
ATOM 1656 N N . THR A 1 203 ? -12.163 -18.685 -7.949 1.00 74.81 203 THR A N 1
ATOM 1657 C CA . THR A 1 203 ? -13.130 -18.760 -9.055 1.00 74.81 203 THR A CA 1
ATOM 1658 C C . THR A 1 203 ? -12.563 -18.292 -10.397 1.00 74.81 203 THR A C 1
ATOM 1660 O O . THR A 1 203 ? -13.040 -18.748 -11.432 1.00 74.81 203 THR A O 1
ATOM 1663 N N . VAL A 1 204 ? -11.536 -17.428 -10.413 1.00 65.94 204 VAL A N 1
ATOM 1664 C CA . VAL A 1 204 ? -10.939 -16.759 -11.601 1.00 65.94 204 VAL A CA 1
ATOM 1665 C C . VAL A 1 204 ? -11.938 -15.935 -12.439 1.00 65.94 204 VAL A C 1
ATOM 1667 O O . VAL A 1 204 ? -11.531 -15.215 -13.346 1.00 65.94 204 VAL A O 1
ATOM 1670 N N . GLN A 1 205 ? -13.235 -15.980 -12.135 1.00 62.12 205 GLN A N 1
ATOM 1671 C CA . GLN A 1 205 ? -14.255 -15.170 -12.792 1.00 62.12 205 GLN A CA 1
ATOM 1672 C C . GLN A 1 205 ? -14.106 -13.718 -12.327 1.00 62.12 205 GLN A C 1
ATOM 1674 O O . GLN A 1 205 ? -14.135 -13.439 -11.131 1.00 62.12 205 GLN A O 1
ATOM 1679 N N . GLN A 1 206 ? -13.898 -12.808 -13.281 1.00 60.25 206 GLN A N 1
ATOM 1680 C CA . GLN A 1 206 ? -13.670 -11.375 -13.042 1.00 60.25 206 GLN A CA 1
ATOM 1681 C C . GLN A 1 206 ? -14.951 -10.543 -13.225 1.00 60.25 206 GLN A C 1
ATOM 1683 O O . GLN A 1 206 ? -14.903 -9.315 -13.327 1.00 60.25 206 GLN A O 1
ATOM 1688 N N . ASP A 1 207 ? -16.103 -11.205 -13.300 1.00 52.00 207 ASP A N 1
ATOM 1689 C CA . ASP A 1 207 ? -17.325 -10.597 -13.801 1.00 52.00 207 ASP A CA 1
ATOM 1690 C C . ASP A 1 207 ? -18.077 -9.919 -12.649 1.00 52.00 207 ASP A C 1
ATOM 1692 O O . ASP A 1 207 ? -18.527 -10.574 -11.712 1.00 52.00 207 ASP A O 1
ATOM 1696 N N . GLY A 1 208 ? -18.229 -8.593 -12.728 1.00 54.12 208 GLY A N 1
ATOM 1697 C CA . GLY A 1 208 ? -19.083 -7.829 -11.810 1.00 54.12 208 GLY A CA 1
ATOM 1698 C C . GLY A 1 208 ? -18.416 -6.600 -11.200 1.00 54.12 208 GLY A C 1
ATOM 1699 O O . GLY A 1 208 ? -18.382 -6.444 -9.986 1.00 54.12 208 GLY A O 1
ATOM 1700 N N . ASN A 1 209 ? -17.885 -5.696 -12.029 1.00 57.16 209 ASN A N 1
ATOM 1701 C CA . ASN A 1 209 ? -17.212 -4.485 -11.540 1.00 57.16 209 ASN A CA 1
ATOM 1702 C C . ASN A 1 209 ? -18.153 -3.388 -11.012 1.00 57.16 209 ASN A C 1
ATOM 1704 O O . ASN A 1 209 ? -17.666 -2.376 -10.507 1.00 57.16 209 ASN A O 1
ATOM 1708 N N . GLN A 1 210 ? -19.469 -3.578 -11.104 1.00 61.06 210 GLN A N 1
ATOM 1709 C CA . GLN A 1 210 ? -20.466 -2.617 -10.639 1.00 61.06 210 GLN A CA 1
ATOM 1710 C C . GLN A 1 210 ? -21.272 -3.231 -9.496 1.00 61.06 210 GLN A C 1
ATOM 1712 O O . GLN A 1 210 ? -22.027 -4.183 -9.691 1.00 61.06 210 GLN A O 1
ATOM 1717 N N . HIS A 1 211 ? -21.087 -2.685 -8.297 1.00 67.62 211 HIS A N 1
ATOM 1718 C CA . HIS A 1 211 ? -21.939 -2.975 -7.155 1.00 67.62 211 HIS A CA 1
ATOM 1719 C C . HIS A 1 211 ? -22.623 -1.689 -6.720 1.00 67.62 211 HIS A C 1
ATOM 1721 O O . HIS A 1 211 ? -21.964 -0.671 -6.525 1.00 67.62 211 HIS A O 1
ATOM 1727 N N . GLU A 1 212 ? -23.934 -1.781 -6.544 1.00 67.31 212 GLU A N 1
ATOM 1728 C CA . GLU A 1 212 ? -24.774 -0.708 -6.037 1.00 67.31 212 GLU A CA 1
ATOM 1729 C C . GLU A 1 212 ? -25.310 -1.088 -4.647 1.00 67.31 212 GLU A C 1
ATOM 1731 O O . GLU A 1 212 ? -25.573 -2.272 -4.389 1.00 67.31 212 GLU A O 1
ATOM 1736 N N . PRO A 1 213 ? -25.519 -0.114 -3.751 1.00 78.69 213 PRO A N 1
ATOM 1737 C CA . PRO A 1 213 ? -25.096 1.281 -3.875 1.00 78.69 213 PRO A CA 1
ATOM 1738 C C . PRO A 1 213 ? -23.586 1.457 -3.602 1.00 78.69 213 PRO A C 1
ATOM 1740 O O . PRO A 1 213 ? -22.984 0.698 -2.834 1.00 78.69 213 PRO A O 1
ATOM 1743 N N . GLU A 1 214 ? -22.970 2.436 -4.274 1.00 78.88 214 GLU A N 1
ATOM 1744 C CA . GLU A 1 214 ? -21.513 2.675 -4.278 1.00 78.88 214 GLU A CA 1
ATOM 1745 C C . GLU A 1 214 ? -20.921 2.852 -2.868 1.00 78.88 214 GLU A C 1
ATOM 1747 O O . GLU A 1 214 ? -19.835 2.350 -2.583 1.00 78.88 214 GLU A O 1
ATOM 1752 N N . ASP A 1 215 ? -21.654 3.487 -1.952 1.00 83.38 215 ASP A N 1
ATOM 1753 C CA . ASP A 1 215 ? -21.238 3.731 -0.567 1.00 83.38 215 ASP A CA 1
ATOM 1754 C C . ASP A 1 215 ? -20.974 2.443 0.226 1.00 83.38 215 ASP A C 1
ATOM 1756 O O . ASP A 1 215 ? -20.067 2.393 1.061 1.00 83.38 215 ASP A O 1
ATOM 1760 N N . LEU A 1 216 ? -21.716 1.370 -0.057 1.00 86.94 216 LEU A N 1
ATOM 1761 C CA . LEU A 1 216 ? -21.543 0.090 0.632 1.00 86.94 216 LEU A CA 1
ATOM 1762 C C . LEU A 1 216 ? -20.337 -0.701 0.130 1.00 86.94 216 LEU A C 1
ATOM 1764 O O . LEU A 1 216 ? -19.838 -1.563 0.857 1.00 86.94 216 LEU A O 1
ATOM 1768 N N . TRP A 1 217 ? -19.869 -0.408 -1.081 1.00 87.62 217 TRP A N 1
ATOM 1769 C CA . TRP A 1 217 ? -18.811 -1.146 -1.771 1.00 87.62 217 TRP A CA 1
ATOM 1770 C C . TRP A 1 217 ? -17.599 -0.273 -2.111 1.00 87.62 217 TRP A C 1
ATOM 1772 O O . TRP A 1 217 ? -16.731 -0.699 -2.869 1.00 87.62 217 TRP A O 1
ATOM 1782 N N . MET A 1 218 ? -17.525 0.936 -1.559 1.00 90.06 218 MET A N 1
ATOM 1783 C CA . MET A 1 218 ? -16.435 1.877 -1.784 1.00 90.06 218 MET A CA 1
ATOM 1784 C C . MET A 1 218 ? -15.139 1.389 -1.142 1.00 90.06 218 MET A C 1
ATOM 1786 O O . MET A 1 218 ? -15.131 0.970 0.010 1.00 90.06 218 MET A O 1
ATOM 1790 N N . ARG A 1 219 ? -14.020 1.511 -1.852 1.00 92.62 219 ARG A N 1
ATOM 1791 C CA . ARG A 1 219 ? -12.684 1.310 -1.280 1.00 92.62 219 ARG A CA 1
ATOM 1792 C C . ARG A 1 219 ? -11.816 2.459 -1.756 1.00 92.62 219 ARG A C 1
ATOM 1794 O O . ARG A 1 219 ? -11.116 2.326 -2.756 1.00 92.62 219 ARG A O 1
ATOM 1801 N N . SER A 1 220 ? -11.894 3.572 -1.035 1.00 95.25 220 SER A N 1
ATOM 1802 C CA . SER A 1 220 ? -11.044 4.727 -1.270 1.00 95.25 220 SER A CA 1
ATOM 1803 C C . SER A 1 220 ? -9.683 4.518 -0.640 1.00 95.25 220 SER A C 1
ATOM 1805 O O . SER A 1 220 ? -9.568 4.370 0.577 1.00 95.25 220 SER A O 1
ATOM 1807 N N . VAL A 1 221 ? -8.656 4.548 -1.478 1.00 96.00 221 VAL A N 1
ATOM 1808 C CA . VAL A 1 221 ? -7.257 4.421 -1.078 1.00 96.00 221 VAL A CA 1
ATOM 1809 C C . VAL A 1 221 ? -6.413 5.522 -1.704 1.00 96.00 221 VAL A C 1
ATOM 1811 O O . VAL A 1 221 ? -6.640 5.910 -2.851 1.00 96.00 221 VAL A O 1
ATOM 1814 N N . LEU A 1 222 ? -5.416 5.976 -0.952 1.00 96.88 222 LEU A N 1
ATOM 1815 C CA . LEU A 1 222 ? -4.278 6.738 -1.452 1.00 96.88 222 LEU A CA 1
ATOM 1816 C C . LEU A 1 222 ? -3.067 5.805 -1.454 1.00 96.88 222 LEU A C 1
ATOM 1818 O O . LEU A 1 222 ? -2.684 5.276 -0.408 1.00 96.88 222 LEU A O 1
ATOM 1822 N N . LEU A 1 223 ? -2.504 5.569 -2.634 1.00 96.44 223 LEU A N 1
ATOM 1823 C CA . LEU A 1 223 ? -1.297 4.776 -2.818 1.00 96.44 223 LEU A CA 1
ATOM 1824 C C . LEU A 1 223 ? -0.136 5.717 -3.086 1.00 96.44 223 LEU A C 1
ATOM 1826 O O . LEU A 1 223 ? -0.297 6.704 -3.806 1.00 96.44 223 LEU A O 1
ATOM 1830 N N . PHE A 1 224 ? 1.018 5.419 -2.501 1.00 97.62 224 PHE A N 1
ATOM 1831 C CA . PHE A 1 224 ? 2.215 6.199 -2.766 1.00 97.62 224 PHE A CA 1
ATOM 1832 C C . PHE A 1 224 ? 3.497 5.382 -2.627 1.00 97.62 224 PHE A C 1
ATOM 1834 O O . PHE A 1 224 ? 3.689 4.607 -1.685 1.00 97.62 224 PHE A O 1
ATOM 1841 N N . ASN A 1 225 ? 4.394 5.619 -3.572 1.00 98.00 225 ASN A N 1
ATOM 1842 C CA . ASN A 1 225 ? 5.660 4.936 -3.739 1.00 98.00 225 ASN A CA 1
ATOM 1843 C C . ASN A 1 225 ? 6.820 5.885 -3.476 1.00 98.00 225 ASN A C 1
ATOM 1845 O O . ASN A 1 225 ? 6.811 7.044 -3.896 1.00 98.00 225 ASN A O 1
ATOM 1849 N N . LEU A 1 226 ? 7.846 5.373 -2.799 1.00 97.81 226 LEU A N 1
ATOM 1850 C CA . LEU A 1 226 ? 9.067 6.113 -2.505 1.00 97.81 226 LEU A CA 1
ATOM 1851 C C . LEU A 1 226 ? 10.212 5.627 -3.382 1.00 97.81 226 LEU A C 1
ATOM 1853 O O . LEU A 1 226 ? 1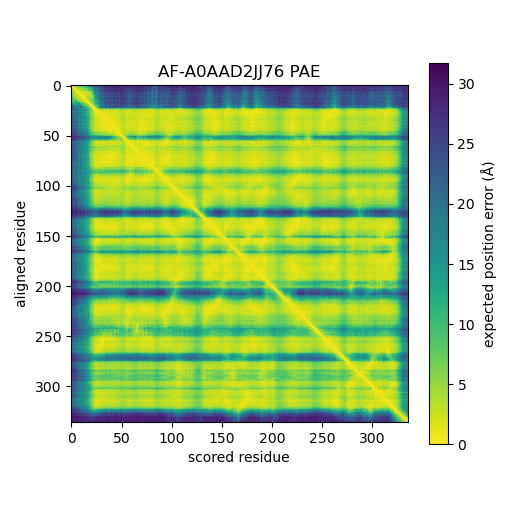0.658 4.480 -3.298 1.00 97.81 226 LEU A O 1
ATOM 1857 N N . TRP A 1 227 ? 10.720 6.539 -4.200 1.00 97.44 227 TRP A N 1
ATOM 1858 C CA . TRP A 1 227 ? 11.813 6.309 -5.131 1.00 97.44 227 TRP A CA 1
ATOM 1859 C C . TRP A 1 227 ? 13.058 7.059 -4.653 1.00 97.44 227 TRP A C 1
ATOM 1861 O O . TRP A 1 227 ? 13.046 8.294 -4.636 1.00 97.44 227 TRP A O 1
ATOM 1871 N N . PRO A 1 228 ? 14.137 6.367 -4.245 1.00 96.12 228 PRO A N 1
ATOM 1872 C CA . PRO A 1 228 ? 15.329 7.036 -3.736 1.00 96.12 228 PRO A CA 1
ATOM 1873 C C . PRO A 1 228 ? 15.902 7.997 -4.776 1.00 96.12 228 PRO A C 1
ATOM 1875 O O . PRO A 1 228 ? 16.179 7.588 -5.906 1.00 96.12 228 PRO A O 1
ATOM 1878 N N . VAL A 1 229 ? 16.156 9.253 -4.396 1.00 95.00 229 VAL A N 1
ATOM 1879 C CA . VAL A 1 229 ? 16.758 10.240 -5.317 1.00 95.00 229 VAL A CA 1
ATOM 1880 C C . VAL A 1 229 ? 18.125 9.766 -5.828 1.00 95.00 229 VAL A C 1
ATOM 1882 O O . VAL A 1 229 ? 18.490 10.036 -6.972 1.00 95.00 229 VAL A O 1
ATOM 1885 N N . SER A 1 230 ? 18.854 8.993 -5.018 1.00 93.75 230 SER A N 1
ATOM 1886 C CA . SER A 1 230 ? 20.137 8.376 -5.378 1.00 93.75 230 SER A CA 1
ATOM 1887 C C . SER A 1 230 ? 20.051 7.379 -6.540 1.00 93.75 230 SER A C 1
ATOM 1889 O O . SER A 1 230 ? 21.063 7.131 -7.192 1.00 93.75 230 SER A O 1
ATOM 1891 N N . LYS A 1 231 ? 18.862 6.831 -6.830 1.00 91.19 231 LYS A N 1
ATOM 1892 C CA . LYS A 1 231 ? 18.607 5.922 -7.961 1.00 91.19 231 LYS A CA 1
ATOM 1893 C C . LYS A 1 231 ? 18.073 6.650 -9.203 1.00 91.19 231 LYS A C 1
ATOM 1895 O O . LYS A 1 231 ? 17.710 6.004 -10.181 1.00 91.19 231 LYS A O 1
ATOM 1900 N N . GLY A 1 232 ? 18.047 7.984 -9.180 1.00 91.75 232 GLY A N 1
ATOM 1901 C CA . GLY A 1 232 ? 17.542 8.817 -10.268 1.00 91.75 232 GLY A CA 1
ATOM 1902 C C . GLY A 1 232 ? 16.027 9.021 -10.222 1.00 91.75 232 GLY A C 1
ATOM 1903 O O . GLY A 1 232 ? 15.302 8.379 -9.466 1.00 91.75 232 GLY A O 1
ATOM 1904 N N . LYS A 1 233 ? 15.530 9.951 -11.040 1.00 91.88 233 LYS A N 1
ATOM 1905 C CA . LYS A 1 233 ? 14.096 10.254 -11.140 1.00 91.88 233 LYS A CA 1
ATOM 1906 C C . LYS A 1 233 ? 13.355 9.086 -11.819 1.00 91.88 233 LYS A C 1
ATOM 1908 O O . LYS A 1 233 ? 13.894 8.570 -12.800 1.00 91.88 233 LYS A O 1
ATOM 1913 N N . PRO A 1 234 ? 12.206 8.616 -11.299 1.00 92.19 234 PRO A N 1
ATOM 1914 C CA . PRO A 1 234 ? 11.365 7.659 -12.020 1.00 92.19 234 PRO A CA 1
ATOM 1915 C C . PRO A 1 234 ? 10.627 8.357 -13.168 1.00 92.19 234 PRO A C 1
ATOM 1917 O O . PRO A 1 234 ? 10.610 9.594 -13.228 1.00 92.19 234 PRO A O 1
ATOM 1920 N N . GLY A 1 235 ? 10.006 7.589 -14.059 1.00 88.88 235 GLY A N 1
ATOM 1921 C CA . GLY A 1 235 ? 9.245 8.105 -15.197 1.00 88.88 235 GLY A CA 1
ATOM 1922 C C . GLY A 1 235 ? 7.925 8.814 -14.884 1.00 88.88 235 GLY A C 1
ATOM 1923 O O . GLY A 1 235 ? 6.943 8.627 -15.588 1.00 88.88 235 GLY A O 1
ATOM 1924 N N . ILE A 1 236 ? 7.887 9.617 -13.818 1.00 89.00 236 ILE A N 1
ATOM 1925 C CA . ILE A 1 236 ? 6.694 10.328 -13.341 1.00 89.00 236 ILE A CA 1
ATOM 1926 C C . ILE A 1 236 ? 6.809 11.835 -13.581 1.00 89.00 236 ILE A C 1
ATOM 1928 O O . ILE A 1 236 ? 7.908 12.416 -13.659 1.00 89.00 236 ILE A O 1
ATOM 1932 N N . VAL A 1 237 ? 5.668 12.518 -13.626 1.00 89.25 237 VAL A N 1
ATOM 1933 C CA . VAL A 1 237 ? 5.634 13.983 -13.656 1.00 89.25 237 VAL A CA 1
ATOM 1934 C C . VAL A 1 237 ? 5.858 14.502 -12.240 1.00 89.25 237 VAL A C 1
ATOM 1936 O O . VAL A 1 237 ? 5.107 14.179 -11.330 1.00 89.25 237 VAL A O 1
ATOM 1939 N N . ILE A 1 238 ? 6.893 15.321 -12.042 1.00 90.62 238 ILE A N 1
ATOM 1940 C CA . ILE A 1 238 ? 7.142 15.939 -10.736 1.00 90.62 238 ILE A CA 1
ATOM 1941 C C . ILE A 1 238 ? 6.419 17.278 -10.705 1.00 90.62 238 ILE A C 1
ATOM 1943 O O . ILE A 1 238 ? 6.699 18.139 -11.537 1.00 90.62 238 ILE A O 1
ATOM 1947 N N . SER A 1 239 ? 5.492 17.431 -9.765 1.00 87.44 239 SER A N 1
ATOM 1948 C CA . SER A 1 239 ? 4.807 18.679 -9.471 1.00 87.44 239 SER A CA 1
ATOM 1949 C C . SER A 1 239 ? 5.834 19.749 -9.120 1.00 87.44 239 SER A C 1
ATOM 1951 O O . SER A 1 239 ? 6.702 19.532 -8.267 1.00 87.44 239 SER A O 1
ATOM 1953 N N . GLU A 1 240 ? 5.709 20.914 -9.736 1.00 85.06 240 GLU A N 1
ATOM 1954 C CA . GLU A 1 240 ? 6.488 22.086 -9.365 1.00 85.06 240 GLU A CA 1
ATOM 1955 C C . GLU A 1 240 ? 5.696 22.948 -8.381 1.00 85.06 240 GLU A C 1
ATOM 1957 O O . GLU A 1 240 ? 4.463 22.971 -8.382 1.00 85.06 240 GLU A O 1
ATOM 1962 N N . ALA A 1 241 ? 6.420 23.660 -7.522 1.00 81.75 241 ALA A N 1
ATOM 1963 C CA . ALA A 1 241 ? 5.821 24.610 -6.604 1.00 81.75 241 ALA A CA 1
ATOM 1964 C C . ALA A 1 241 ? 5.090 25.704 -7.400 1.00 81.75 241 ALA A C 1
ATOM 1966 O O . ALA A 1 241 ? 5.705 26.399 -8.206 1.00 81.75 241 ALA A O 1
ATOM 1967 N N . ASN A 1 242 ? 3.797 25.903 -7.144 1.00 80.00 242 ASN A N 1
ATOM 1968 C CA . ASN A 1 242 ? 3.066 26.986 -7.790 1.00 80.00 242 ASN A CA 1
ATOM 1969 C C . ASN A 1 242 ? 3.602 28.360 -7.356 1.00 80.00 242 ASN A C 1
ATOM 1971 O O . ASN A 1 242 ? 3.889 28.596 -6.180 1.00 80.00 242 ASN A O 1
ATOM 1975 N N . ASP A 1 243 ? 3.634 29.309 -8.294 1.00 77.69 243 ASP A N 1
ATOM 1976 C CA . ASP A 1 243 ? 4.001 30.706 -8.010 1.00 77.69 243 ASP A CA 1
ATOM 1977 C C . ASP A 1 243 ? 3.045 31.379 -7.018 1.00 77.69 243 ASP A C 1
ATOM 1979 O O . ASP A 1 243 ? 3.418 32.312 -6.306 1.00 77.69 243 ASP A O 1
ATOM 1983 N N . LYS A 1 244 ? 1.802 30.893 -6.956 1.00 79.69 244 LYS A N 1
ATOM 1984 C CA . LYS A 1 244 ? 0.790 31.343 -6.003 1.00 79.69 244 LYS A CA 1
ATOM 1985 C C . LYS A 1 244 ? 0.759 30.403 -4.810 1.00 79.69 244 LYS A C 1
ATOM 1987 O O . LYS A 1 244 ? 0.529 29.205 -4.973 1.00 79.69 244 LYS A O 1
ATOM 1992 N N . GLU A 1 245 ? 0.920 30.970 -3.619 1.00 79.62 245 GLU A N 1
ATOM 1993 C CA . GLU A 1 245 ? 0.680 30.248 -2.374 1.00 79.62 245 GLU A CA 1
ATOM 1994 C C . GLU A 1 245 ? -0.766 29.746 -2.341 1.00 79.62 245 GLU A C 1
ATOM 1996 O O . GLU A 1 245 ? -1.719 30.501 -2.565 1.00 79.62 245 GLU A O 1
ATOM 2001 N N . LYS A 1 246 ? -0.930 28.453 -2.076 1.00 81.00 246 LYS A N 1
ATOM 2002 C CA . LYS A 1 246 ? -2.213 27.869 -1.704 1.00 81.00 246 LYS A CA 1
ATOM 2003 C C . LYS A 1 246 ? -2.358 27.980 -0.192 1.00 81.00 246 LYS A C 1
ATOM 2005 O O . LYS A 1 246 ? -1.379 28.008 0.554 1.00 81.00 246 LYS A O 1
ATOM 2010 N N . LYS A 1 247 ? -3.603 28.041 0.275 1.00 82.25 247 LYS A N 1
ATOM 2011 C CA . LYS A 1 247 ? -3.887 28.014 1.710 1.00 82.25 247 LYS A CA 1
ATOM 2012 C C . LYS A 1 247 ? -3.315 26.708 2.293 1.00 82.25 247 LYS A C 1
ATOM 2014 O O . LYS A 1 247 ? -3.629 25.652 1.738 1.00 82.25 247 LYS A O 1
ATOM 2019 N N . PRO A 1 248 ? -2.503 26.759 3.365 1.00 82.88 248 PRO A N 1
ATOM 2020 C CA . PRO A 1 248 ? -2.055 25.555 4.052 1.00 82.88 248 PRO A CA 1
ATOM 2021 C C . PRO A 1 248 ? -3.256 24.701 4.452 1.00 82.88 248 PRO A C 1
ATOM 2023 O O . PRO A 1 248 ? -4.267 25.242 4.920 1.00 82.88 248 PRO A O 1
ATOM 2026 N N . THR A 1 249 ? -3.156 23.388 4.261 1.00 84.06 249 THR A N 1
ATOM 2027 C CA . THR A 1 249 ? -4.172 22.483 4.803 1.00 84.06 249 THR A CA 1
ATOM 2028 C C . THR A 1 249 ? -4.135 22.518 6.332 1.00 84.06 249 THR A C 1
ATOM 2030 O O . THR A 1 249 ? -3.063 22.540 6.937 1.00 84.06 249 THR A O 1
ATOM 2033 N N . SER A 1 250 ? -5.311 22.564 6.960 1.00 88.50 250 SER A N 1
ATOM 2034 C CA . SER A 1 250 ? -5.453 22.403 8.411 1.00 88.50 250 SER A CA 1
ATOM 2035 C C . SER A 1 250 ? -5.533 20.937 8.834 1.00 88.50 250 SER A C 1
ATOM 2037 O O . SER A 1 250 ? -5.507 20.667 10.028 1.00 88.50 250 SER A O 1
ATOM 2039 N N . GLN A 1 251 ? -5.676 20.021 7.872 1.00 93.12 251 GLN A N 1
ATOM 2040 C CA . GLN A 1 251 ? -5.801 18.587 8.105 1.00 93.12 251 GLN A CA 1
ATOM 2041 C C . GLN A 1 251 ? -4.423 17.926 8.002 1.00 93.12 251 GLN A C 1
ATOM 2043 O O . GLN A 1 251 ? -3.682 18.180 7.048 1.00 93.12 251 GLN A O 1
ATOM 2048 N N . SER A 1 252 ? -4.100 17.069 8.966 1.00 95.31 252 SER A N 1
ATOM 2049 C CA . SER A 1 252 ? -2.835 16.334 9.061 1.00 95.31 252 SER A CA 1
ATOM 2050 C C . SER A 1 252 ? -3.101 14.889 9.466 1.00 95.31 252 SER A C 1
ATOM 2052 O O . SER A 1 252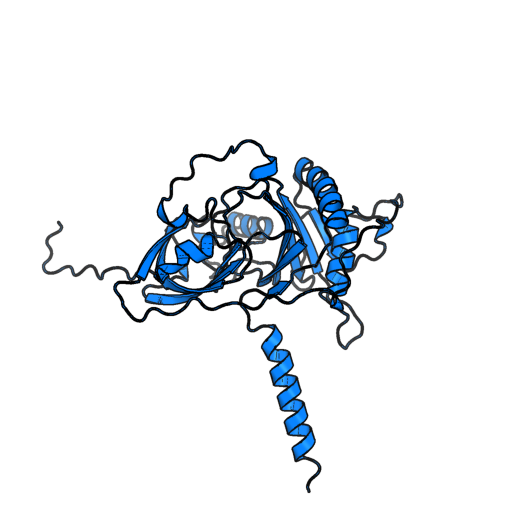 ? -4.175 14.565 9.965 1.00 95.31 252 SER A O 1
ATOM 2054 N N . CYS A 1 253 ? -2.123 14.003 9.285 1.00 97.50 253 CYS A N 1
ATOM 2055 C CA . CYS A 1 253 ? -2.181 12.714 9.967 1.00 97.50 253 CYS A CA 1
ATOM 2056 C C . CYS A 1 253 ? -2.128 12.916 11.489 1.00 97.50 253 CYS A C 1
ATOM 2058 O O . CYS A 1 253 ? -1.653 13.949 11.974 1.00 97.50 253 CYS A O 1
ATOM 2060 N N . ASN A 1 254 ? -2.596 11.918 12.234 1.00 97.56 254 ASN A N 1
ATOM 2061 C CA . ASN A 1 254 ? -2.390 11.871 13.678 1.00 97.56 254 ASN A CA 1
ATOM 2062 C C . ASN A 1 254 ? -0.885 11.785 13.968 1.00 97.56 254 ASN A C 1
ATOM 2064 O O . ASN A 1 254 ? -0.123 11.292 13.127 1.00 97.56 254 ASN A O 1
ATOM 2068 N N . ASN A 1 255 ? -0.453 12.201 15.158 1.00 96.31 255 ASN A N 1
ATOM 2069 C CA . ASN A 1 255 ? 0.947 12.037 15.552 1.00 96.31 255 ASN A CA 1
ATOM 2070 C C . ASN A 1 255 ? 1.310 10.550 15.607 1.00 96.31 255 ASN A C 1
ATOM 2072 O O . ASN A 1 255 ? 0.486 9.726 16.021 1.00 96.31 255 ASN A O 1
ATOM 2076 N N . MET A 1 256 ? 2.550 10.193 15.263 1.00 95.44 256 MET A N 1
ATOM 2077 C CA . MET A 1 256 ? 2.964 8.785 15.221 1.00 95.44 256 MET A CA 1
ATOM 2078 C C . MET A 1 256 ? 2.779 8.049 16.563 1.00 95.44 256 MET A C 1
ATOM 2080 O O . MET A 1 256 ? 2.544 6.842 16.579 1.00 95.44 256 MET A O 1
ATOM 2084 N N . GLN A 1 257 ? 2.826 8.753 17.701 1.00 96.31 257 GLN A N 1
ATOM 2085 C CA . GLN A 1 257 ? 2.591 8.165 19.031 1.00 96.31 257 GLN A CA 1
ATOM 2086 C C . GLN A 1 257 ? 1.135 7.720 19.250 1.00 96.31 257 GLN A C 1
ATOM 2088 O O . GLN A 1 257 ? 0.861 6.939 20.161 1.00 96.31 257 GLN A O 1
ATOM 2093 N N . GLU A 1 258 ? 0.203 8.218 18.440 1.00 97.12 258 GLU A N 1
ATOM 2094 C CA . GLU A 1 258 ? -1.216 7.850 18.465 1.00 97.12 258 GLU A CA 1
ATOM 2095 C C . GLU A 1 258 ? -1.533 6.687 17.515 1.00 97.12 258 GLU A C 1
ATOM 2097 O O . GLU A 1 258 ? -2.639 6.131 17.553 1.00 97.12 258 GLU A O 1
ATOM 2102 N N . TRP A 1 259 ? -0.582 6.315 16.654 1.00 97.94 259 TRP A N 1
ATOM 2103 C CA . TRP A 1 259 ? -0.739 5.196 15.737 1.00 97.94 259 TRP A CA 1
ATOM 2104 C C . TRP A 1 259 ? -0.643 3.882 16.502 1.00 97.94 259 TRP A C 1
ATOM 2106 O O . TRP A 1 259 ? 0.133 3.721 17.447 1.00 97.94 259 TRP A O 1
ATOM 2116 N N . LYS A 1 260 ? -1.428 2.903 16.066 1.00 98.00 260 LYS A N 1
ATOM 2117 C CA . LYS A 1 260 ? -1.426 1.562 16.647 1.00 98.00 260 LYS A CA 1
ATOM 2118 C C . LYS A 1 260 ? -0.756 0.614 15.673 1.00 98.00 260 LYS A C 1
ATOM 2120 O O . LYS A 1 260 ? -1.287 0.370 14.595 1.00 98.00 260 LYS A O 1
ATOM 2125 N N . ILE A 1 261 ? 0.397 0.075 16.054 1.00 96.81 261 ILE A N 1
ATOM 2126 C CA . ILE A 1 261 ? 1.038 -0.998 15.291 1.00 96.81 261 ILE A CA 1
ATOM 2127 C C . ILE A 1 261 ? 0.120 -2.223 15.341 1.00 96.81 261 ILE A C 1
ATOM 2129 O O . ILE A 1 261 ? -0.320 -2.633 16.418 1.00 96.81 261 ILE A O 1
ATOM 2133 N N . VAL A 1 262 ? -0.198 -2.775 14.173 1.00 96.88 262 VAL A N 1
ATOM 2134 C CA . VAL A 1 262 ? -1.052 -3.956 14.043 1.00 96.88 262 VAL A CA 1
ATOM 2135 C C . VAL A 1 262 ? -0.170 -5.173 13.817 1.00 96.88 262 VAL A C 1
ATOM 2137 O O . VAL A 1 262 ? 0.430 -5.330 12.756 1.00 96.88 262 VAL A O 1
ATOM 2140 N N . GLU A 1 263 ? -0.113 -6.045 14.818 1.00 95.81 263 GLU A N 1
ATOM 2141 C CA . GLU A 1 263 ? 0.661 -7.281 14.741 1.00 95.81 263 GLU A CA 1
ATOM 2142 C C . GLU A 1 263 ? 0.046 -8.283 13.761 1.00 95.81 263 GLU A C 1
ATOM 2144 O O . GLU A 1 263 ? -1.177 -8.426 13.646 1.00 95.81 263 GLU A O 1
ATOM 2149 N N . HIS A 1 264 ? 0.915 -9.030 13.082 1.00 94.81 264 HIS A N 1
ATOM 2150 C CA . HIS A 1 264 ? 0.494 -10.121 12.215 1.00 94.81 264 HIS A CA 1
ATOM 2151 C C . HIS A 1 264 ? 0.071 -11.312 13.066 1.00 94.81 264 HIS A C 1
ATOM 2153 O O . HIS A 1 264 ? 0.840 -11.804 13.890 1.00 94.81 264 HIS A O 1
ATOM 2159 N N . THR A 1 265 ? -1.138 -11.817 12.837 1.00 95.06 265 THR A N 1
ATOM 2160 C CA . THR A 1 265 ? -1.571 -13.090 13.417 1.00 95.06 265 THR A CA 1
ATOM 2161 C C . THR A 1 265 ? -1.245 -14.212 12.431 1.00 95.06 265 THR A C 1
ATOM 2163 O O . THR A 1 265 ? -1.847 -14.244 11.355 1.00 95.06 265 THR A O 1
ATOM 2166 N N . PRO A 1 266 ? -0.321 -15.138 12.744 1.00 93.06 266 PRO A N 1
ATOM 2167 C CA . PRO A 1 266 ? -0.085 -16.290 11.887 1.00 93.06 266 PRO A CA 1
ATOM 2168 C C . PRO A 1 266 ? -1.350 -17.140 11.798 1.00 93.06 266 PRO A C 1
ATOM 2170 O O . PRO A 1 266 ? -2.007 -17.388 12.815 1.00 93.06 266 PRO A O 1
ATOM 2173 N N . LEU A 1 267 ? -1.690 -17.622 10.604 1.00 89.62 267 LEU A N 1
ATOM 2174 C CA . LEU A 1 267 ? -2.747 -18.618 10.487 1.00 89.62 267 LEU A CA 1
ATOM 2175 C C . LEU A 1 267 ? -2.345 -19.893 11.214 1.00 89.62 267 LEU A C 1
ATOM 2177 O O . LEU A 1 267 ? -1.241 -20.416 11.042 1.00 89.62 267 LEU A O 1
ATOM 2181 N N . ALA A 1 268 ? -3.270 -20.370 12.047 1.00 81.69 268 ALA A N 1
ATOM 2182 C CA . ALA A 1 268 ? -3.092 -21.590 12.806 1.00 81.69 268 ALA A CA 1
ATOM 2183 C C . ALA A 1 268 ? -2.790 -22.745 11.847 1.00 81.69 268 ALA A C 1
ATOM 2185 O O . ALA A 1 268 ? -3.609 -23.070 10.986 1.00 81.69 268 ALA A O 1
ATOM 2186 N N . SER A 1 269 ? -1.621 -23.361 12.017 1.00 71.81 269 SER A N 1
ATOM 2187 C CA . SER A 1 269 ? -1.252 -24.559 11.282 1.00 71.81 269 SER A CA 1
ATOM 2188 C C . SER A 1 269 ? -2.138 -25.720 11.699 1.00 71.81 269 SER A C 1
ATOM 2190 O O . SER A 1 269 ? -2.023 -26.248 12.801 1.00 71.81 269 SER A O 1
ATOM 2192 N N . ASP A 1 270 ? -3.020 -26.130 10.792 1.00 72.19 270 ASP A N 1
ATOM 2193 C CA . ASP A 1 270 ? -3.603 -27.462 10.839 1.00 72.19 270 ASP A CA 1
ATOM 2194 C C . ASP A 1 270 ? -2.568 -28.440 10.255 1.00 72.19 270 ASP A C 1
ATOM 2196 O O . ASP A 1 270 ? -2.202 -28.304 9.083 1.00 72.19 270 ASP A O 1
ATOM 2200 N N . PRO A 1 271 ? -2.026 -29.375 11.055 1.00 64.81 271 PRO A N 1
ATOM 2201 C CA . PRO A 1 271 ? -1.010 -30.313 10.592 1.00 64.81 271 PRO A CA 1
ATOM 2202 C C . PRO A 1 271 ? -1.563 -31.386 9.642 1.00 64.81 271 PRO A C 1
ATOM 2204 O O . PRO A 1 271 ? -0.777 -32.161 9.098 1.00 64.81 271 PRO A O 1
ATOM 2207 N N . SER A 1 272 ? -2.882 -31.478 9.442 1.00 70.94 272 SER A N 1
ATOM 2208 C CA . SER A 1 272 ? -3.453 -32.431 8.490 1.00 70.94 272 SER A CA 1
ATOM 2209 C C . SER A 1 272 ? -3.249 -31.957 7.042 1.00 70.94 272 SER A C 1
ATOM 2211 O O . SER A 1 272 ? -3.667 -30.867 6.656 1.00 70.94 272 SER A O 1
ATOM 2213 N N . GLU A 1 273 ? -2.624 -32.785 6.194 1.00 60.88 273 GLU A N 1
ATOM 2214 C CA . GLU A 1 273 ? -2.486 -32.471 4.758 1.00 60.88 273 GLU A CA 1
ATOM 2215 C C . GLU A 1 273 ? -3.848 -32.331 4.054 1.00 60.88 273 GLU A C 1
ATOM 2217 O O . GLU A 1 273 ? -3.975 -31.596 3.076 1.00 60.88 273 GLU A O 1
ATOM 2222 N N . GLU A 1 274 ? -4.889 -32.971 4.592 1.00 65.31 274 GLU A N 1
ATOM 2223 C CA . GLU A 1 274 ? -6.275 -32.867 4.121 1.00 65.31 274 GLU A CA 1
ATOM 2224 C C . GLU A 1 274 ? -6.873 -31.461 4.315 1.00 65.31 274 GLU A C 1
ATOM 2226 O O . GLU A 1 274 ? -7.865 -31.118 3.670 1.00 65.31 274 GLU A O 1
ATOM 2231 N N . ALA A 1 275 ? -6.249 -30.612 5.140 1.00 74.88 275 ALA A N 1
ATOM 2232 C CA . ALA A 1 275 ? -6.671 -29.237 5.376 1.00 74.88 275 ALA A CA 1
ATOM 2233 C C . ALA A 1 275 ? -6.025 -28.215 4.424 1.00 74.88 275 ALA A C 1
ATOM 2235 O O . ALA A 1 275 ? -6.196 -27.011 4.631 1.00 74.88 275 ALA A O 1
ATOM 2236 N N . ARG A 1 276 ? -5.289 -28.623 3.380 1.00 85.50 276 ARG A N 1
ATOM 2237 C CA . ARG A 1 276 ? -4.704 -27.670 2.422 1.00 85.50 276 ARG A CA 1
ATOM 2238 C C . ARG A 1 276 ? -5.692 -27.288 1.317 1.00 85.50 276 ARG A C 1
ATOM 2240 O O . ARG A 1 276 ? -6.404 -28.110 0.750 1.00 85.50 276 ARG A O 1
ATOM 2247 N N . THR A 1 277 ? -5.737 -26.002 0.991 1.00 89.25 277 THR A N 1
ATOM 2248 C CA . THR A 1 277 ? -6.578 -25.423 -0.057 1.00 89.25 277 THR A CA 1
ATOM 2249 C C . THR A 1 277 ? -5.719 -24.864 -1.180 1.00 89.25 277 THR A C 1
ATOM 2251 O O . THR A 1 277 ? -4.780 -24.100 -0.954 1.00 89.25 277 THR A O 1
ATOM 2254 N N . LYS A 1 278 ? -6.086 -25.219 -2.413 1.00 91.44 278 LYS A N 1
ATOM 2255 C CA . LYS A 1 278 ? -5.472 -24.695 -3.633 1.00 91.44 278 LYS A CA 1
ATOM 2256 C C . LYS A 1 278 ? -6.209 -23.461 -4.129 1.00 91.44 278 LYS A C 1
ATOM 2258 O O . LYS A 1 278 ? -7.438 -23.416 -4.096 1.00 91.44 278 LYS A O 1
ATOM 2263 N N . PHE A 1 279 ? -5.456 -22.499 -4.644 1.00 92.19 279 PHE A N 1
ATOM 2264 C CA . PHE A 1 279 ? -5.986 -21.285 -5.250 1.00 92.19 279 PHE A CA 1
ATOM 2265 C C . PHE A 1 279 ? -5.084 -20.790 -6.391 1.00 92.19 279 PHE A C 1
ATOM 2267 O O . PHE A 1 279 ? -3.977 -21.282 -6.619 1.00 92.19 279 PHE A O 1
ATOM 2274 N N . LYS A 1 280 ? -5.604 -19.852 -7.174 1.00 91.50 280 LYS A N 1
ATOM 2275 C CA . LYS A 1 280 ? -5.019 -19.307 -8.397 1.00 91.50 280 LYS A CA 1
ATOM 2276 C C . LYS A 1 280 ? -4.849 -17.803 -8.246 1.00 91.50 280 LYS A C 1
ATOM 2278 O O . LYS A 1 280 ? -5.821 -17.086 -8.071 1.00 91.50 280 LYS A O 1
ATOM 2283 N N . MET A 1 281 ? -3.624 -17.323 -8.373 1.00 91.75 281 MET A N 1
ATOM 2284 C CA . MET A 1 281 ? -3.303 -15.906 -8.279 1.00 91.75 281 MET A CA 1
ATOM 2285 C C . MET A 1 281 ? -3.046 -15.336 -9.685 1.00 91.75 281 MET A C 1
ATOM 2287 O O . MET A 1 281 ? -2.042 -15.706 -10.301 1.00 91.75 281 MET A O 1
ATOM 2291 N N . PRO A 1 282 ? -3.933 -14.481 -10.229 1.00 91.50 282 PRO A N 1
ATOM 2292 C CA . PRO A 1 282 ? -3.697 -13.802 -11.497 1.00 91.50 282 PRO A CA 1
ATOM 2293 C C . PRO A 1 282 ? -2.547 -12.797 -11.371 1.00 91.50 282 PRO A C 1
ATOM 2295 O O . PRO A 1 282 ? -2.455 -12.065 -10.387 1.00 91.50 282 PRO A O 1
ATOM 2298 N N . LEU A 1 283 ? -1.684 -12.766 -12.382 1.00 91.06 283 LEU A N 1
ATOM 2299 C CA . LEU A 1 283 ? -0.486 -11.933 -12.450 1.00 91.06 283 LEU A CA 1
ATOM 2300 C C . LEU A 1 283 ? -0.665 -10.839 -13.515 1.00 91.06 283 LEU A C 1
ATOM 2302 O O . LEU A 1 283 ? -1.087 -11.135 -14.633 1.00 91.06 283 LEU A O 1
ATOM 2306 N N . MET A 1 284 ? -0.309 -9.594 -13.194 1.00 90.44 284 MET A N 1
ATOM 2307 C CA . MET A 1 284 ? -0.350 -8.462 -14.133 1.00 90.44 284 MET A CA 1
ATOM 2308 C C . MET A 1 284 ? 0.960 -8.321 -14.921 1.00 90.44 284 MET A C 1
ATOM 2310 O O . MET A 1 284 ? 2.020 -8.709 -14.436 1.00 90.44 284 MET A O 1
ATOM 2314 N N . GLY A 1 285 ? 0.905 -7.689 -16.096 1.00 85.25 285 GLY A N 1
ATOM 2315 C CA . GLY A 1 285 ? 2.085 -7.373 -16.912 1.00 85.25 285 GLY A CA 1
ATOM 2316 C C . GLY A 1 285 ? 2.349 -8.398 -18.004 1.00 85.25 285 GLY A C 1
ATOM 2317 O O . GLY A 1 285 ? 1.529 -9.288 -18.190 1.00 85.25 285 GLY A O 1
ATOM 2318 N N . ASP A 1 286 ? 3.471 -8.286 -18.716 1.00 83.19 286 ASP A N 1
ATOM 2319 C CA . ASP A 1 286 ? 3.968 -9.270 -19.691 1.00 83.19 286 ASP A CA 1
ATOM 2320 C C . ASP A 1 286 ? 4.918 -10.309 -19.049 1.00 83.19 286 ASP A C 1
ATOM 2322 O O . ASP A 1 286 ? 5.061 -10.381 -17.830 1.00 83.19 286 ASP A O 1
ATOM 2326 N N . VAL A 1 287 ? 5.539 -11.172 -19.861 1.00 82.25 287 VAL A N 1
ATOM 2327 C CA . VAL A 1 287 ? 6.449 -12.228 -19.379 1.00 82.25 287 VAL A CA 1
ATOM 2328 C C . VAL A 1 287 ? 7.681 -11.660 -18.681 1.00 82.25 287 VAL A C 1
ATOM 2330 O O . VAL A 1 287 ? 8.126 -12.245 -17.692 1.00 82.25 287 VAL A O 1
ATOM 2333 N N . GLU A 1 288 ? 8.224 -10.546 -19.164 1.00 79.25 288 GLU A N 1
ATOM 2334 C CA . GLU A 1 288 ? 9.440 -9.942 -18.619 1.00 79.25 288 GLU A CA 1
ATOM 2335 C C . GLU A 1 288 ? 9.161 -9.312 -17.259 1.00 79.25 288 GLU A C 1
ATOM 2337 O O . GLU A 1 288 ? 9.862 -9.609 -16.284 1.00 79.25 288 GLU A O 1
ATOM 2342 N N . ARG A 1 289 ? 8.054 -8.566 -17.163 1.00 78.62 289 ARG A N 1
ATOM 2343 C CA . ARG A 1 289 ? 7.549 -8.005 -15.906 1.00 78.62 289 ARG A CA 1
ATOM 2344 C C . ARG A 1 289 ? 7.219 -9.091 -14.883 1.00 78.62 289 ARG A C 1
ATOM 2346 O O . ARG A 1 289 ? 7.588 -8.987 -13.715 1.00 78.62 289 ARG A O 1
ATOM 2353 N N . ARG A 1 290 ? 6.539 -10.161 -15.305 1.00 82.19 290 ARG A N 1
ATOM 2354 C CA . ARG A 1 290 ? 6.118 -11.252 -14.404 1.00 82.19 290 ARG A CA 1
ATOM 2355 C C . ARG A 1 290 ? 7.239 -12.236 -14.075 1.00 82.19 290 ARG A C 1
ATOM 2357 O O . ARG A 1 290 ? 7.110 -12.995 -13.114 1.00 82.19 290 ARG A O 1
ATOM 2364 N N . GLY A 1 291 ? 8.290 -12.297 -14.893 1.00 80.69 291 GLY A N 1
ATOM 2365 C CA . GLY A 1 291 ? 9.321 -13.337 -14.850 1.00 80.69 291 GLY A CA 1
ATOM 2366 C C . GLY A 1 291 ? 8.823 -14.743 -15.219 1.00 80.69 291 GLY A C 1
ATOM 2367 O O . GLY A 1 291 ? 9.481 -15.725 -14.881 1.00 80.69 291 GLY A O 1
ATOM 2368 N N . THR A 1 292 ? 7.646 -14.871 -15.845 1.00 81.44 292 THR A N 1
ATOM 2369 C CA . THR A 1 292 ? 7.043 -16.164 -16.211 1.00 81.44 292 THR A CA 1
ATOM 2370 C C . THR A 1 292 ? 6.031 -16.039 -17.354 1.00 81.44 292 THR A C 1
ATOM 2372 O O . THR A 1 292 ? 5.269 -15.070 -17.449 1.00 81.44 292 THR A O 1
ATOM 2375 N N . GLU A 1 293 ? 5.988 -17.058 -18.218 1.00 84.56 293 GLU A N 1
ATOM 2376 C CA . GLU A 1 293 ? 5.004 -17.172 -19.306 1.00 84.56 293 GLU A CA 1
ATOM 2377 C C . GLU A 1 293 ? 3.574 -17.336 -18.785 1.00 84.56 293 GLU A C 1
ATOM 2379 O O . GLU A 1 293 ? 2.610 -16.950 -19.446 1.00 84.56 293 GLU A O 1
ATOM 2384 N N . LYS A 1 294 ? 3.421 -17.872 -17.569 1.00 82.94 294 LYS A N 1
ATOM 2385 C CA . LYS A 1 294 ? 2.109 -18.068 -16.954 1.00 82.94 294 LYS A CA 1
ATOM 2386 C C . LYS A 1 294 ? 1.505 -16.724 -16.543 1.00 82.94 294 LYS A C 1
ATOM 2388 O O . LYS A 1 294 ? 2.130 -15.936 -15.846 1.00 82.94 294 LYS A O 1
ATOM 2393 N N . ILE A 1 295 ? 0.237 -16.528 -16.887 1.00 87.75 295 ILE A N 1
ATOM 2394 C CA . ILE A 1 295 ? -0.588 -15.400 -16.417 1.00 87.75 295 ILE A CA 1
ATOM 2395 C C . ILE A 1 295 ? -1.218 -15.651 -15.036 1.00 87.75 295 ILE A C 1
ATOM 2397 O O . ILE A 1 295 ? -1.806 -14.756 -14.442 1.00 87.75 295 ILE A O 1
ATOM 2401 N N . VAL A 1 296 ? -1.117 -16.881 -14.522 1.00 90.12 296 VAL A N 1
ATOM 2402 C CA . VAL A 1 296 ? -1.685 -17.303 -13.237 1.00 90.12 296 VAL A CA 1
ATOM 2403 C C . VAL A 1 296 ? -0.675 -18.181 -12.500 1.00 90.12 296 VAL A C 1
ATOM 2405 O O . VAL A 1 296 ? -0.243 -19.213 -13.028 1.00 90.12 296 VAL A O 1
ATOM 2408 N N . ALA A 1 297 ? -0.341 -17.809 -11.265 1.00 89.94 297 ALA A N 1
ATOM 2409 C CA . ALA A 1 297 ? 0.376 -18.670 -10.331 1.00 89.94 297 ALA A CA 1
ATOM 2410 C C . ALA A 1 297 ? -0.617 -19.597 -9.615 1.00 89.94 297 ALA A C 1
ATOM 2412 O O . ALA A 1 297 ? -1.715 -19.186 -9.243 1.00 89.94 297 ALA A O 1
ATOM 2413 N N . LYS A 1 298 ? -0.246 -20.865 -9.434 1.00 91.31 298 LYS A N 1
ATOM 2414 C CA . LYS A 1 298 ? -1.054 -21.842 -8.697 1.00 91.31 298 LYS A CA 1
ATOM 2415 C C . LYS A 1 298 ? -0.407 -22.069 -7.344 1.00 91.31 298 LYS A C 1
ATOM 2417 O O . LYS A 1 298 ? 0.766 -22.436 -7.293 1.00 91.31 298 LYS A O 1
ATOM 2422 N N . LEU A 1 299 ? -1.165 -21.821 -6.289 1.00 92.50 299 LEU A N 1
ATOM 2423 C CA . LEU A 1 299 ? -0.676 -21.779 -4.921 1.00 92.50 299 LEU A CA 1
ATOM 2424 C C . LEU A 1 299 ? -1.502 -22.702 -4.034 1.00 92.50 299 LEU A C 1
ATOM 2426 O O . LEU A 1 299 ? -2.650 -23.037 -4.338 1.00 92.50 299 LEU A O 1
ATOM 2430 N N . GLU A 1 300 ? -0.903 -23.094 -2.924 1.00 91.88 300 GLU A N 1
ATOM 2431 C CA . GLU A 1 300 ? -1.514 -23.942 -1.916 1.00 91.88 300 GLU A CA 1
ATOM 2432 C C . GLU A 1 300 ? -1.227 -23.385 -0.523 1.00 91.88 300 GLU A C 1
ATOM 2434 O O . GLU A 1 300 ? -0.093 -23.020 -0.223 1.00 91.88 300 GLU A O 1
ATOM 2439 N N . SER A 1 301 ? -2.242 -23.323 0.335 1.00 90.88 301 SER A N 1
ATOM 2440 C CA . SER A 1 301 ? -2.126 -22.824 1.711 1.00 90.88 301 SER A CA 1
ATOM 2441 C C . SER A 1 301 ? -3.099 -23.559 2.637 1.00 90.88 301 SER A C 1
ATOM 2443 O O . SER A 1 301 ? -3.768 -24.499 2.214 1.00 90.88 301 SER A O 1
ATOM 2445 N N . GLN A 1 302 ? -3.174 -23.154 3.899 1.00 87.19 302 GLN A N 1
ATOM 2446 C CA . GLN A 1 302 ? -4.102 -23.700 4.890 1.00 87.19 302 GLN A CA 1
ATOM 2447 C C . GLN A 1 302 ? -5.566 -23.397 4.512 1.00 87.19 302 GLN A C 1
ATOM 2449 O O . GLN A 1 302 ? -5.865 -22.383 3.881 1.00 87.19 302 GLN A O 1
ATOM 2454 N N . SER A 1 303 ? -6.506 -24.263 4.894 1.00 84.50 303 SER A N 1
ATOM 2455 C CA . SER A 1 303 ? -7.936 -24.155 4.540 1.00 84.50 303 SER A CA 1
ATOM 2456 C C . SER A 1 303 ? -8.604 -22.872 5.038 1.00 84.50 303 SER A C 1
ATOM 2458 O O . SER A 1 303 ? -9.505 -22.337 4.388 1.00 84.50 303 SER A O 1
ATOM 2460 N N . ASN A 1 304 ? -8.135 -22.334 6.161 1.00 87.12 304 ASN A N 1
ATOM 2461 C CA . ASN A 1 304 ? -8.612 -21.081 6.744 1.00 87.12 304 ASN A CA 1
ATOM 2462 C C . ASN A 1 304 ? -8.154 -19.826 5.973 1.00 87.12 304 ASN A C 1
ATOM 2464 O O . ASN A 1 304 ? -8.645 -18.737 6.270 1.00 87.12 304 ASN A O 1
ATOM 2468 N N . ILE A 1 305 ? -7.298 -19.947 4.948 1.00 90.81 305 ILE A N 1
ATOM 2469 C CA . ILE A 1 305 ? -6.830 -18.800 4.154 1.00 90.81 305 ILE A CA 1
ATOM 2470 C C . ILE A 1 305 ? -7.987 -18.039 3.494 1.00 90.81 305 ILE A C 1
ATOM 2472 O O . ILE A 1 305 ? -7.951 -16.816 3.379 1.00 90.81 305 ILE A O 1
ATOM 2476 N N . LYS A 1 306 ? -9.063 -18.745 3.122 1.00 90.19 306 LYS A N 1
ATOM 2477 C CA . LYS A 1 306 ? -10.274 -18.119 2.579 1.00 90.19 306 LYS A CA 1
ATOM 2478 C C . LYS A 1 306 ? -10.982 -17.257 3.625 1.00 90.19 306 LYS A C 1
ATOM 2480 O O . LYS A 1 306 ? -11.457 -16.179 3.292 1.00 90.19 306 LYS A O 1
ATOM 2485 N N . ALA A 1 307 ? -11.040 -17.711 4.877 1.00 90.81 307 ALA A N 1
ATOM 2486 C CA . ALA A 1 307 ? -11.608 -16.923 5.968 1.00 90.81 307 ALA A CA 1
ATOM 2487 C C . ALA A 1 307 ? -10.750 -15.681 6.248 1.00 90.81 307 ALA A C 1
ATOM 2489 O O . ALA A 1 307 ? -11.298 -14.597 6.411 1.00 90.81 307 ALA A O 1
ATOM 2490 N N . ALA A 1 308 ? -9.421 -15.811 6.192 1.00 92.06 308 ALA A N 1
ATOM 2491 C CA . ALA A 1 308 ? -8.502 -14.682 6.332 1.00 92.06 308 ALA A CA 1
ATOM 2492 C C . ALA A 1 308 ? -8.678 -13.620 5.235 1.00 92.06 308 ALA A C 1
ATOM 2494 O O . ALA A 1 308 ? -8.621 -12.429 5.515 1.00 92.06 308 ALA A O 1
ATOM 2495 N N . MET A 1 309 ? -8.955 -14.027 3.991 1.00 90.94 309 MET A N 1
ATOM 2496 C CA . MET A 1 309 ? -9.259 -13.095 2.892 1.00 90.94 309 MET A CA 1
ATOM 2497 C C . MET A 1 309 ? -10.593 -12.351 3.070 1.00 90.94 309 MET A C 1
ATOM 2499 O O . MET A 1 309 ? -10.847 -11.368 2.377 1.00 90.94 309 MET A O 1
ATOM 2503 N N . MET A 1 310 ? -11.450 -12.820 3.977 1.00 90.94 310 MET A N 1
ATOM 2504 C CA . MET A 1 310 ? -12.743 -12.215 4.303 1.00 90.94 310 MET A CA 1
ATOM 2505 C C . MET A 1 310 ? -12.739 -11.522 5.672 1.00 90.94 310 MET A C 1
ATOM 2507 O O . MET A 1 310 ? -13.767 -10.982 6.075 1.00 90.94 310 MET A O 1
ATOM 2511 N N . GLU A 1 311 ? -11.609 -11.550 6.381 1.00 92.19 311 GLU A N 1
ATOM 2512 C CA . GLU A 1 311 ? -11.431 -10.909 7.679 1.00 92.19 311 GLU A CA 1
ATOM 2513 C C . GLU A 1 311 ? -11.566 -9.388 7.546 1.00 92.19 311 GLU A C 1
ATOM 2515 O O . GLU A 1 311 ? -11.133 -8.784 6.563 1.00 92.19 311 GLU A O 1
ATOM 2520 N N . GLU A 1 312 ? -12.195 -8.766 8.540 1.00 93.25 312 GLU A N 1
ATOM 2521 C CA . GLU A 1 312 ? -12.576 -7.353 8.486 1.00 93.25 312 GLU A CA 1
ATOM 2522 C C . GLU A 1 312 ? -11.518 -6.450 9.112 1.00 93.25 312 GLU A C 1
ATOM 2524 O O . GLU A 1 312 ? -11.406 -5.284 8.745 1.00 93.25 312 GLU A O 1
ATOM 2529 N N . SER A 1 313 ? -10.736 -6.973 10.058 1.00 94.56 313 SER A N 1
ATOM 2530 C CA . SER A 1 313 ? -9.867 -6.130 10.886 1.00 94.56 313 SER A CA 1
ATOM 2531 C C . SER A 1 313 ? -8.473 -6.699 11.115 1.00 94.56 313 SER A C 1
ATOM 2533 O O . SER A 1 313 ? -7.504 -5.935 11.138 1.00 94.56 313 SER A O 1
ATOM 2535 N N . LYS A 1 314 ? -8.336 -8.019 11.256 1.00 95.94 314 LYS A N 1
ATOM 2536 C CA . LYS A 1 314 ? -7.069 -8.639 11.659 1.00 95.94 314 LYS A CA 1
ATOM 2537 C C . LYS A 1 314 ? -6.123 -8.839 10.484 1.00 95.94 314 LYS A C 1
ATOM 2539 O O . LYS A 1 314 ? -6.468 -9.464 9.484 1.00 95.94 314 LYS A O 1
ATOM 2544 N N . VAL A 1 315 ? -4.895 -8.355 10.646 1.00 97.12 315 VAL A N 1
ATOM 2545 C CA . VAL A 1 315 ? -3.808 -8.651 9.714 1.00 97.12 315 VAL A CA 1
ATOM 2546 C C . VAL A 1 315 ? -3.335 -10.072 9.959 1.00 97.12 315 VAL A C 1
ATOM 2548 O O . VAL A 1 315 ? -3.065 -10.473 11.093 1.00 97.12 315 VAL A O 1
ATOM 2551 N N . THR A 1 316 ? -3.253 -10.837 8.882 1.00 96.19 316 THR A N 1
ATOM 2552 C CA . THR A 1 316 ? -2.982 -12.266 8.952 1.00 96.19 316 THR A CA 1
ATOM 2553 C C . THR A 1 316 ? -1.763 -12.601 8.108 1.00 96.19 316 THR A C 1
ATOM 2555 O O . THR A 1 316 ? -1.681 -12.162 6.963 1.00 96.19 316 THR A O 1
ATOM 2558 N N . SER A 1 317 ? -0.840 -13.401 8.638 1.00 95.50 317 SER A N 1
ATOM 2559 C CA . SER A 1 317 ? 0.259 -13.975 7.857 1.00 95.50 317 SER A CA 1
ATOM 2560 C C . SER A 1 317 ? 0.033 -15.465 7.617 1.00 95.50 317 SER A C 1
ATOM 2562 O O . SER A 1 317 ? -0.567 -16.176 8.425 1.00 95.50 317 SER A O 1
ATOM 2564 N N . SER A 1 318 ? 0.482 -15.952 6.469 1.00 94.38 318 SER A N 1
ATOM 2565 C CA . SER A 1 318 ? 0.372 -17.356 6.101 1.00 94.38 318 SER A CA 1
ATOM 2566 C C . SER A 1 318 ? 1.544 -17.787 5.242 1.00 94.38 318 SER A C 1
ATOM 2568 O O . SER A 1 318 ? 2.124 -16.984 4.513 1.00 94.38 318 SER A O 1
ATOM 2570 N N . ILE A 1 319 ? 1.851 -19.077 5.291 1.00 93.75 319 ILE A N 1
ATOM 2571 C CA . ILE A 1 319 ? 2.754 -19.705 4.339 1.00 93.75 319 ILE A CA 1
ATOM 2572 C C . ILE A 1 319 ? 1.935 -20.216 3.154 1.00 93.75 319 ILE A C 1
ATOM 2574 O O . ILE A 1 319 ? 0.915 -20.899 3.306 1.00 93.75 319 ILE A O 1
ATOM 2578 N N . VAL A 1 320 ? 2.393 -19.870 1.957 1.00 93.31 320 VAL A N 1
ATOM 2579 C CA . VAL A 1 320 ? 1.861 -20.358 0.688 1.00 93.31 320 VAL A CA 1
ATOM 2580 C C . VAL A 1 320 ? 2.948 -21.130 -0.043 1.00 93.31 320 VAL A C 1
ATOM 2582 O O . VAL A 1 320 ? 4.116 -20.749 -0.039 1.00 93.31 320 VAL A O 1
ATOM 2585 N N . THR A 1 321 ? 2.572 -22.221 -0.692 1.00 92.12 321 THR A N 1
ATOM 2586 C CA . THR A 1 321 ? 3.497 -23.064 -1.448 1.00 92.12 321 THR A CA 1
ATOM 2587 C C . THR A 1 321 ? 3.131 -23.025 -2.925 1.00 92.12 321 THR A C 1
ATOM 2589 O O . THR A 1 321 ? 1.955 -23.148 -3.272 1.00 92.12 321 THR A O 1
ATOM 2592 N N . GLY A 1 322 ? 4.124 -22.872 -3.806 1.00 89.81 322 GLY A N 1
ATOM 2593 C CA . GLY A 1 322 ? 3.916 -23.042 -5.246 1.00 89.81 322 GLY A CA 1
ATOM 2594 C C . GLY A 1 322 ? 3.470 -24.471 -5.567 1.00 89.81 322 GLY A C 1
ATOM 2595 O O . GLY A 1 322 ? 4.085 -25.428 -5.087 1.00 89.81 322 GLY A O 1
ATOM 2596 N N . GLU A 1 323 ? 2.410 -24.640 -6.366 1.00 83.94 323 GLU A N 1
ATOM 2597 C CA . GLU A 1 323 ? 1.940 -25.975 -6.752 1.00 83.94 323 GLU A CA 1
ATOM 2598 C C . GLU A 1 323 ? 3.071 -26.723 -7.467 1.00 83.94 323 GLU A C 1
ATOM 2600 O O . GLU A 1 323 ? 3.516 -26.312 -8.540 1.00 83.94 323 GLU A O 1
ATOM 2605 N N . ARG A 1 324 ? 3.520 -27.845 -6.884 1.00 74.56 324 ARG A N 1
ATOM 2606 C CA . ARG A 1 324 ? 4.517 -28.713 -7.517 1.00 74.56 324 ARG A CA 1
ATOM 2607 C C . ARG A 1 324 ? 3.997 -29.125 -8.888 1.00 74.56 324 ARG A C 1
ATOM 2609 O O . ARG A 1 324 ? 2.919 -29.726 -8.977 1.00 74.56 324 ARG A O 1
ATOM 2616 N N . ARG A 1 325 ? 4.753 -28.868 -9.961 1.00 66.56 325 ARG A N 1
ATOM 2617 C CA . ARG A 1 325 ? 4.459 -29.528 -11.232 1.00 66.56 325 ARG A CA 1
ATOM 2618 C C . ARG A 1 325 ? 4.548 -31.015 -10.939 1.00 66.56 325 ARG A C 1
ATOM 2620 O O . ARG A 1 325 ? 5.574 -31.501 -10.467 1.00 66.56 325 ARG A O 1
ATOM 2627 N N . LYS A 1 326 ? 3.456 -31.746 -11.178 1.00 60.28 326 LYS A N 1
ATOM 2628 C CA . LYS A 1 326 ? 3.544 -33.203 -11.222 1.00 60.28 326 LYS A CA 1
ATOM 2629 C C . LYS A 1 326 ? 4.656 -33.498 -12.215 1.00 60.28 326 LYS A C 1
ATOM 2631 O O . LYS A 1 326 ? 4.559 -33.052 -13.361 1.00 60.28 326 LYS A O 1
ATOM 2636 N N . ALA A 1 327 ? 5.720 -34.161 -11.760 1.00 53.66 327 ALA A N 1
ATOM 2637 C CA . ALA A 1 327 ? 6.704 -34.704 -12.673 1.00 53.66 327 ALA A CA 1
ATOM 2638 C C . ALA A 1 327 ? 5.891 -35.477 -13.707 1.00 53.66 327 ALA A C 1
ATOM 2640 O O . ALA A 1 327 ? 5.124 -36.374 -13.345 1.00 53.66 327 ALA A O 1
ATOM 2641 N N . TRP A 1 328 ? 5.959 -35.046 -14.964 1.00 44.94 328 TRP A N 1
ATOM 2642 C CA . TRP A 1 328 ? 5.452 -35.848 -16.056 1.00 44.94 328 TRP A CA 1
ATOM 2643 C C . TRP A 1 328 ? 6.332 -37.090 -16.059 1.00 44.94 328 TRP A C 1
ATOM 2645 O O . TRP A 1 328 ? 7.398 -37.119 -16.670 1.00 44.94 328 TRP A O 1
ATOM 2655 N N . PHE A 1 329 ? 5.932 -38.103 -15.295 1.00 46.00 329 PHE A N 1
ATOM 2656 C CA . PHE A 1 329 ? 6.422 -39.443 -15.503 1.00 46.00 329 PHE A CA 1
ATOM 2657 C C . PHE A 1 329 ? 5.874 -39.848 -16.866 1.00 46.00 329 PHE A C 1
ATOM 2659 O O . PHE A 1 329 ? 4.779 -40.391 -16.979 1.00 46.00 329 PHE A O 1
ATOM 2666 N N . SER A 1 330 ? 6.652 -39.550 -17.906 1.00 41.72 330 SER A N 1
ATOM 2667 C CA . SER A 1 330 ? 6.673 -40.332 -19.134 1.00 41.72 330 SER A CA 1
ATOM 2668 C C . SER A 1 330 ? 7.091 -41.747 -18.730 1.00 41.72 330 SER A C 1
ATOM 2670 O O . SER A 1 330 ? 8.252 -42.143 -18.852 1.00 41.72 330 SER A O 1
ATOM 2672 N N . PHE A 1 331 ? 6.155 -42.506 -18.173 1.00 42.22 331 PHE A N 1
ATOM 2673 C CA . PHE A 1 331 ? 6.306 -43.939 -18.057 1.00 42.22 331 PHE A CA 1
ATOM 2674 C C . PHE A 1 331 ? 5.903 -44.503 -19.422 1.00 42.22 331 PHE A C 1
ATOM 2676 O O . PHE A 1 331 ? 4.727 -44.613 -19.741 1.00 42.22 331 PHE A O 1
ATOM 2683 N N . MET A 1 332 ? 6.917 -44.815 -20.234 1.00 41.03 332 MET A N 1
ATOM 2684 C CA . MET A 1 332 ? 6.814 -45.591 -21.478 1.00 41.03 332 MET A CA 1
ATOM 2685 C C . MET A 1 332 ? 6.240 -44.913 -22.737 1.00 41.03 332 MET A C 1
ATOM 2687 O O . MET A 1 332 ? 5.571 -45.586 -23.507 1.00 41.03 332 MET A O 1
ATOM 2691 N N . GLY A 1 333 ? 6.552 -43.643 -23.027 1.00 41.72 333 GLY A N 1
ATOM 2692 C CA . GLY A 1 333 ? 6.457 -43.122 -24.408 1.00 41.72 333 GLY A CA 1
ATOM 2693 C C . GLY A 1 333 ? 5.084 -43.226 -25.093 1.00 41.72 333 GLY A C 1
ATOM 2694 O O . GLY A 1 333 ? 5.025 -43.267 -26.319 1.00 41.72 333 GLY A O 1
ATOM 2695 N N . ILE A 1 334 ? 3.997 -43.284 -24.325 1.00 43.34 334 ILE A N 1
ATOM 2696 C CA . ILE A 1 334 ? 2.628 -43.232 -24.836 1.00 43.34 334 ILE A CA 1
ATOM 2697 C C . ILE A 1 334 ? 2.003 -41.958 -24.279 1.00 43.34 334 ILE A C 1
ATOM 2699 O O . ILE A 1 334 ? 1.844 -41.811 -23.066 1.00 43.34 334 ILE A O 1
ATOM 2703 N N . GLU A 1 335 ? 1.706 -41.026 -25.179 1.00 35.16 335 GLU A N 1
ATOM 2704 C CA . GLU A 1 335 ? 0.887 -39.852 -24.895 1.00 35.16 335 GLU A CA 1
ATOM 2705 C C . GLU A 1 335 ? -0.565 -40.310 -24.694 1.00 35.16 335 GLU A C 1
ATOM 2707 O O . GLU A 1 335 ? -1.115 -41.015 -25.543 1.00 35.16 335 GLU A O 1
ATOM 2712 N N . PHE A 1 336 ? -1.170 -39.925 -23.570 1.00 44.00 336 PHE A N 1
ATOM 2713 C CA . PHE A 1 336 ? -2.618 -39.955 -23.362 1.00 44.00 336 PHE A CA 1
ATOM 2714 C C . PHE A 1 336 ? -3.118 -38.538 -23.118 1.00 44.00 336 PHE A C 1
ATOM 2716 O O . PHE A 1 336 ? -2.462 -37.821 -22.322 1.00 44.00 336 PHE A O 1
#

Organism: NCBI:txid2856

Solvent-accessible surface area (backbone atoms only — not comparable to full-atom values): 18328 Å² total; per-residue (Å²): 136,74,75,68,64,56,58,53,53,53,50,50,51,54,50,54,58,66,54,57,78,69,70,58,78,58,49,39,32,36,48,40,28,53,70,67,44,20,53,52,50,46,58,55,35,58,53,54,47,74,68,73,58,66,36,24,37,58,40,74,60,93,59,48,37,25,44,56,66,67,56,39,35,49,44,53,45,45,50,61,76,46,54,58,43,97,87,70,47,60,72,55,27,37,36,40,43,54,46,44,57,65,50,58,64,37,56,33,34,45,56,61,36,59,54,58,50,51,53,46,61,72,66,68,61,86,76,74,56,99,77,70,76,50,48,32,63,32,33,36,43,34,27,32,40,59,15,88,67,59,41,40,22,48,34,41,36,74,39,56,37,67,46,66,55,37,64,62,41,76,33,51,32,40,38,35,35,69,37,61,18,25,37,40,38,32,55,14,45,32,23,30,29,23,40,50,49,40,57,28,35,72,68,72,66,83,83,70,82,76,64,84,62,55,72,41,42,23,33,24,34,45,35,40,33,34,32,47,50,91,78,45,86,66,71,56,47,65,65,69,72,44,94,60,76,42,82,68,71,91,62,60,53,50,59,67,89,66,37,39,78,54,69,70,43,68,63,82,82,69,88,51,78,86,46,56,36,74,38,41,46,50,46,42,78,56,44,79,72,18,56,30,88,64,56,55,45,50,34,34,30,55,55,61,54,64,56,57,33,57,38,65,72,63,34,33,29,42,64,34,24,15,54,58,72,74,76,81,74,75,75,77,89,66,91,129